Protein 4DQA (pdb70)

Structure (mmCIF, N/CA/C/O backbone):
data_4DQA
#
_entry.id   4DQA
#
_cell.length_a   94.131
_cell.length_b   94.131
_cell.length_c   156.273
_cell.angle_alpha   90.000
_cell.angle_beta   90.000
_cell.angle_gamma   120.000
#
_symmetry.space_group_name_H-M   'P 61 2 2'
#
loop_
_entity.id
_entity.type
_entity.pdbx_description
1 polymer 'uncharacterized protein'
2 water water
#
loop_
_atom_site.group_PDB
_atom_site.id
_atom_site.type_symbol
_atom_site.label_atom_id
_atom_site.label_alt_id
_atom_site.label_comp_id
_atom_site.label_asym_id
_atom_site.label_entity_id
_atom_site.label_seq_id
_atom_site.pdbx_PDB_ins_code
_atom_site.Cartn_x
_atom_site.Cartn_y
_atom_site.Cartn_z
_atom_site.occupancy
_atom_site.B_iso_or_equiv
_atom_site.auth_seq_id
_atom_site.auth_comp_id
_atom_site.auth_asym_id
_atom_site.auth_atom_id
_atom_site.pdbx_PDB_model_num
ATOM 1 N N . PRO A 1 7 ? 3.139 88.370 8.378 1.00 47.48 32 PRO A N 1
ATOM 2 C CA . PRO A 1 7 ? 3.702 87.102 8.874 1.00 41.67 32 PRO A CA 1
ATOM 3 C C . PRO A 1 7 ? 2.744 86.330 9.748 1.00 36.66 32 PRO A C 1
ATOM 4 O O . PRO A 1 7 ? 1.854 86.920 10.363 1.00 31.60 32 PRO A O 1
ATOM 15 N N . LYS A 1 8 ? 2.968 85.024 9.834 1.00 28.97 33 LYS A N 1
ATOM 16 C CA . LYS A 1 8 ? 2.044 84.119 10.508 1.00 25.01 33 LYS A CA 1
ATOM 17 C C . LYS A 1 8 ? 2.773 83.237 11.503 1.00 25.78 33 LYS A C 1
ATOM 18 O O . LYS A 1 8 ? 3.964 82.963 11.365 1.00 27.15 33 LYS A O 1
ATOM 37 N N . VAL A 1 9 ? 2.027 82.761 12.492 1.00 22.81 34 VAL A N 1
ATOM 38 C CA . VAL A 1 9 ? 2.555 81.835 13.486 1.00 20.91 34 VAL A CA 1
ATOM 39 C C . VAL A 1 9 ? 2.176 80.404 13.103 1.00 20.30 34 VAL A C 1
ATOM 40 O O . VAL A 1 9 ? 1.069 80.161 12.636 1.00 22.90 34 VAL A O 1
ATOM 53 N N . TYR A 1 10 ? 3.118 79.481 13.269 1.00 20.72 35 TYR A N 1
ATOM 54 C CA . TYR A 1 10 ? 2.894 78.095 12.911 1.00 20.12 35 TYR A CA 1
ATOM 55 C C . TYR A 1 10 ? 3.851 77.193 13.659 1.00 18.51 35 TYR A C 1
ATOM 56 O O . TYR A 1 10 ? 4.731 77.659 14.380 1.00 21.01 35 TYR A O 1
ATOM 74 N N . PHE A 1 11 ? 3.672 75.889 13.484 1.00 19.57 36 PHE A N 1
ATOM 75 C CA . PHE A 1 11 ? 4.596 74.904 14.021 1.00 21.79 36 PHE A CA 1
ATOM 76 C C . PHE A 1 11 ? 5.570 74.374 12.962 1.00 24.20 36 PHE A C 1
ATOM 77 O O . PHE A 1 11 ? 5.144 73.925 11.914 1.00 27.41 36 PHE A O 1
ATOM 94 N N . GLU A 1 12 ? 6.863 74.429 13.261 1.00 28.54 37 GLU A N 1
ATOM 95 C CA . GLU A 1 12 ? 7.929 74.105 12.294 1.00 33.31 37 GLU A CA 1
ATOM 96 C C . GLU A 1 12 ? 7.971 72.625 12.018 1.00 37.08 37 GLU A C 1
ATOM 97 O O . GLU A 1 12 ? 8.155 72.198 10.876 1.00 45.11 37 GLU A O 1
ATOM 109 N N . SER A 1 13 ? 7.821 71.837 13.076 1.00 36.54 38 SER A N 1
ATOM 110 C CA . SER A 1 13 ? 7.779 70.383 12.948 1.00 47.90 38 SER A CA 1
ATOM 111 C C . SER A 1 13 ? 6.385 69.929 13.320 1.00 49.05 38 SER A C 1
ATOM 112 O O . SER A 1 13 ? 5.883 70.236 14.405 1.00 41.45 38 SER A O 1
ATOM 116 N N . LYS A 1 14 ? 5.768 69.198 12.401 1.00 53.42 39 LYS A N 1
ATOM 117 C CA . LYS A 1 14 ? 4.385 68.781 12.545 1.00 44.02 39 LYS A CA 1
ATOM 118 C C . LYS A 1 14 ? 4.222 67.686 13.600 1.00 43.20 39 LYS A C 1
ATOM 119 O O . LYS A 1 14 ? 3.239 67.705 14.313 1.00 24.72 39 LYS A O 1
ATOM 138 N N . GLU A 1 15 ? 5.190 66.766 13.704 1.00 42.45 40 GLU A N 1
ATOM 139 C CA . GLU A 1 15 ? 5.012 65.513 14.452 1.00 37.55 40 GLU A CA 1
ATOM 140 C C . GLU A 1 15 ? 6.209 65.099 15.314 1.00 37.79 40 GLU A C 1
ATOM 141 O O . GLU A 1 15 ? 7.361 65.214 14.893 1.00 46.00 40 GLU A O 1
ATOM 153 N N . TYR A 1 16 ? 5.909 64.584 16.506 1.00 29.90 41 TYR A N 1
ATOM 154 C CA . TYR A 1 16 ? 6.919 64.034 17.424 1.00 28.26 41 TYR A CA 1
ATOM 155 C C . TYR A 1 16 ? 6.459 62.701 18.004 1.00 32.40 41 TYR A C 1
ATOM 156 O O . TYR A 1 16 ? 5.280 62.518 18.268 1.00 28.48 41 TYR A O 1
ATOM 174 N N . ASN A 1 17 ? 7.391 61.781 18.205 1.00 26.91 42 ASN A N 1
ATOM 175 C CA . ASN A 1 17 ? 7.085 60.443 18.704 1.00 32.52 42 ASN A CA 1
ATOM 176 C C . ASN A 1 17 ? 7.785 60.155 20.018 1.00 33.79 42 ASN A C 1
ATOM 177 O O . ASN A 1 17 ? 8.988 60.374 20.147 1.00 42.03 42 ASN A O 1
ATOM 188 N N . PHE A 1 18 ? 7.023 59.650 20.985 1.00 28.20 43 PHE A N 1
ATOM 189 C CA . PHE A 1 18 ? 7.534 59.323 22.311 1.00 31.23 43 PHE A CA 1
ATOM 190 C C . PHE A 1 18 ? 7.115 57.910 22.666 1.00 31.88 43 PHE A C 1
ATOM 191 O O . PHE A 1 18 ? 6.089 57.424 22.202 1.00 31.36 43 PHE A O 1
ATOM 208 N N . SER A 1 19 ? 7.908 57.261 23.507 1.00 34.41 44 SER A N 1
ATOM 209 C CA . SER A 1 19 ? 7.611 55.915 23.968 1.00 36.66 44 SER A CA 1
ATOM 210 C C . SER A 1 19 ? 7.250 55.999 25.442 1.00 41.59 44 SER A C 1
ATOM 211 O O . SER A 1 19 ? 7.929 56.683 26.213 1.00 36.39 44 SER A O 1
ATOM 219 N N . VAL A 1 20 ? 6.164 55.340 25.830 1.00 34.46 45 VAL A N 1
ATOM 220 C CA . VAL A 1 20 ? 5.782 55.279 27.235 1.00 32.61 45 VAL A CA 1
ATOM 221 C C . VAL A 1 20 ? 6.412 54.031 27.840 1.00 37.99 45 VAL A C 1
ATOM 222 O O . VAL A 1 20 ? 5.948 52.913 27.615 1.00 37.05 45 VAL A O 1
ATOM 235 N N . GLU A 1 21 ? 7.497 54.233 28.576 1.00 42.67 46 GLU A N 1
ATOM 236 C CA . GLU A 1 21 ? 8.227 53.111 29.156 1.00 48.86 46 GLU A CA 1
ATOM 237 C C . GLU A 1 21 ? 7.408 52.491 30.277 1.00 51.62 46 GLU A C 1
ATOM 238 O O . GLU A 1 21 ? 6.471 53.103 30.788 1.00 49.11 46 GLU A O 1
ATOM 242 N N . ASP A 1 22 ? 7.758 51.269 30.655 1.00 54.32 47 ASP A N 1
ATOM 243 C CA . ASP A 1 22 ? 7.080 50.602 31.752 1.00 59.76 47 ASP A CA 1
ATOM 244 C C . ASP A 1 22 ? 7.196 51.457 33.010 1.00 55.23 47 ASP A C 1
ATOM 245 O O . ASP A 1 22 ? 8.230 52.089 33.250 1.00 53.87 47 ASP A O 1
ATOM 249 N N . GLU A 1 23 ? 6.124 51.494 33.797 1.00 52.47 48 GLU A N 1
ATOM 250 C CA . GLU A 1 23 ? 6.143 52.155 35.097 1.00 50.97 48 GLU A CA 1
ATOM 251 C C . GLU A 1 23 ? 6.203 53.676 34.997 1.00 55.65 48 GLU A C 1
ATOM 252 O O . GLU A 1 23 ? 6.133 54.366 36.014 1.00 58.88 48 GLU A O 1
ATOM 273 N N . ASP A 1 25 ? 4.758 57.223 34.520 1.00 41.46 50 ASP A N 1
ATOM 274 C CA . ASP A 1 25 ? 3.443 57.831 34.726 1.00 38.63 50 ASP A CA 1
ATOM 275 C C . ASP A 1 25 ? 3.372 59.302 34.281 1.00 36.68 50 ASP A C 1
ATOM 276 O O . ASP A 1 25 ? 2.295 59.803 33.955 1.00 35.16 50 ASP A O 1
ATOM 285 N N . VAL A 1 26 ? 4.514 59.984 34.289 1.00 38.95 51 VAL A N 1
ATOM 286 C CA . VAL A 1 26 ? 4.561 61.418 34.008 1.00 33.59 51 VAL A CA 1
ATOM 287 C C . VAL A 1 26 ? 5.742 61.723 33.086 1.00 33.24 51 VAL A C 1
ATOM 288 O O . VAL A 1 26 ? 6.838 61.192 33.280 1.00 40.12 51 VAL A O 1
ATOM 318 N N . THR A 1 28 ? 7.488 65.161 30.514 1.00 30.38 53 THR A N 1
ATOM 319 C CA . THR A 1 28 ? 7.391 66.538 30.061 1.00 28.76 53 THR A CA 1
ATOM 320 C C . THR A 1 28 ? 8.029 66.667 28.692 1.00 25.88 53 THR A C 1
ATOM 321 O O . THR A 1 28 ? 8.983 65.959 28.367 1.00 30.33 53 THR A O 1
ATOM 332 N N . PHE A 1 29 ? 7.478 67.562 27.883 1.00 23.21 54 PHE A N 1
ATOM 333 C CA . PHE A 1 29 ? 8.095 67.918 26.619 1.00 22.57 54 PHE A CA 1
ATOM 334 C C . PHE A 1 29 ? 7.900 69.402 26.309 1.00 22.01 54 PHE A C 1
ATOM 335 O O . PHE A 1 29 ? 7.058 70.086 26.921 1.00 24.37 54 PHE A O 1
ATOM 352 N N . ASP A 1 30 ? 8.695 69.886 25.364 1.00 22.73 55 ASP A N 1
ATOM 353 C CA . ASP A 1 30 ? 8.752 71.293 25.003 1.00 22.72 55 ASP A CA 1
ATOM 354 C C . ASP A 1 30 ? 7.779 71.567 23.875 1.00 21.72 55 ASP A C 1
ATOM 355 O O . ASP A 1 30 ? 7.656 70.773 22.934 1.00 21.48 55 ASP A O 1
ATOM 364 N N . LEU A 1 31 ? 7.103 72.700 23.977 1.00 17.92 56 LEU A N 1
ATOM 365 C CA . LEU A 1 31 ? 6.170 73.159 22.968 1.00 18.75 56 LEU A CA 1
ATOM 366 C C . LEU A 1 31 ? 6.608 74.539 22.503 1.00 18.62 56 LEU A C 1
ATOM 367 O O . LEU A 1 31 ? 6.644 75.494 23.305 1.00 18.65 56 LEU A O 1
ATOM 383 N N . VAL A 1 32 ? 6.923 74.644 21.211 1.00 19.06 57 VAL A N 1
ATOM 384 C CA . VAL A 1 32 ? 7.413 75.870 20.596 1.00 18.99 57 VAL A CA 1
ATOM 385 C C . VAL A 1 32 ? 6.761 76.090 19.232 1.00 19.81 57 VAL A C 1
ATOM 386 O O . VAL A 1 32 ? 6.720 75.182 18.395 1.00 21.25 57 VAL A O 1
ATOM 399 N N . SER A 1 33 ? 6.240 77.289 19.023 1.00 17.90 58 SER A N 1
ATOM 400 C CA . SER A 1 33 ? 5.768 77.721 17.728 1.00 17.38 58 SER A CA 1
ATOM 401 C C . SER A 1 33 ? 6.720 78.764 17.179 1.00 19.58 58 SER A C 1
ATOM 402 O O . SER A 1 33 ? 7.637 79.193 17.879 1.00 21.15 58 SER A O 1
ATOM 410 N N . ARG A 1 34 ? 6.529 79.154 15.922 1.00 20.47 59 ARG A N 1
ATOM 411 C CA . ARG A 1 34 ? 7.402 80.159 15.302 1.00 23.17 59 ARG A CA 1
ATOM 412 C C . ARG A 1 34 ? 6.672 81.070 14.319 1.00 20.70 59 ARG A C 1
ATOM 413 O O . ARG A 1 34 ? 5.532 80.829 13.939 1.00 21.64 59 ARG A O 1
ATOM 434 N N . LEU A 1 35 ? 7.381 82.122 13.913 1.00 25.08 60 LEU A N 1
ATOM 435 C CA . LEU A 1 35 ? 6.926 83.026 12.869 1.00 26.85 60 LEU A CA 1
ATOM 436 C C . LEU A 1 35 ? 7.463 82.621 11.501 1.00 25.52 60 LEU A C 1
ATOM 437 O O . LEU A 1 35 ? 8.540 82.023 11.381 1.00 28.20 60 LEU A O 1
ATOM 453 N N . SER A 1 36 ? 6.722 82.982 10.463 1.00 26.44 61 SER A N 1
ATOM 454 C CA . SER A 1 36 ? 7.161 82.703 9.097 1.00 27.56 61 SER A CA 1
ATOM 455 C C . SER A 1 36 ? 8.370 83.582 8.758 1.00 34.55 61 SER A C 1
ATOM 456 O O . SER A 1 36 ? 9.295 83.155 8.056 1.00 37.51 61 SER A O 1
ATOM 464 N N . SER A 1 37 ? 8.357 84.802 9.282 1.00 32.44 62 SER A N 1
ATOM 465 C CA . SER A 1 37 ? 9.488 85.724 9.173 1.00 38.12 62 SER A CA 1
ATOM 466 C C . SER A 1 37 ? 9.465 86.658 10.374 1.00 39.91 62 SER A C 1
ATOM 467 O O . SER A 1 37 ? 8.409 86.878 10.964 1.00 35.64 62 SER A O 1
ATOM 475 N N . ALA A 1 38 ? 10.620 87.207 10.738 1.00 35.36 63 ALA A N 1
ATOM 476 C CA . ALA A 1 38 ? 10.713 88.044 11.930 1.00 38.15 63 ALA A CA 1
ATOM 477 C C . ALA A 1 38 ? 10.010 89.377 11.718 1.00 41.42 63 ALA A C 1
ATOM 478 O O . ALA A 1 38 ? 9.793 89.816 10.581 1.00 41.96 63 ALA A O 1
ATOM 485 N N . THR A 1 39 ? 9.654 90.019 12.825 1.00 38.64 64 THR A N 1
ATOM 486 C CA . THR A 1 39 ? 8.947 91.285 12.770 1.00 42.27 64 THR A CA 1
ATOM 487 C C . THR A 1 39 ? 9.481 92.210 13.869 1.00 42.19 64 THR A C 1
ATOM 488 O O . THR A 1 39 ? 10.306 91.799 14.690 1.00 44.94 64 THR A O 1
ATOM 499 N N . SER A 1 40 ? 9.002 93.449 13.888 1.00 46.28 65 SER A N 1
ATOM 500 C CA . SER A 1 40 ? 9.606 94.500 14.703 1.00 49.80 65 SER A CA 1
ATOM 501 C C . SER A 1 40 ? 8.980 94.652 16.089 1.00 46.76 65 SER A C 1
ATOM 502 O O . SER A 1 40 ? 9.429 95.465 16.897 1.00 51.47 65 SER A O 1
ATOM 510 N N . SER A 1 41 ? 7.934 93.885 16.361 1.00 37.87 66 SER A N 1
ATOM 511 C CA . SER A 1 41 ? 7.297 93.927 17.670 1.00 36.53 66 SER A CA 1
ATOM 512 C C . SER A 1 41 ? 7.107 92.520 18.212 1.00 34.55 66 SER A C 1
ATOM 513 O O . SER A 1 41 ? 7.167 91.549 17.474 1.00 32.88 66 SER A O 1
ATOM 521 N N . GLN A 1 42 ? 6.917 92.420 19.516 1.00 32.05 67 GLN A N 1
ATOM 522 C CA . GLN A 1 42 ? 6.642 91.148 20.146 1.00 30.75 67 GLN A CA 1
ATOM 523 C C . GLN A 1 42 ? 5.345 90.588 19.588 1.00 26.48 67 GLN A C 1
ATOM 524 O O . GLN A 1 42 ? 4.361 91.307 19.432 1.00 29.45 67 GLN A O 1
ATOM 538 N N . VAL A 1 43 ? 5.354 89.291 19.290 1.00 23.37 68 VAL A N 1
ATOM 539 C CA . VAL A 1 43 ? 4.168 88.586 18.850 1.00 22.84 68 VAL A CA 1
ATOM 540 C C . VAL A 1 43 ? 3.738 87.636 19.963 1.00 21.20 68 VAL A C 1
ATOM 541 O O . VAL A 1 43 ? 4.519 86.786 20.418 1.00 21.65 68 VAL A O 1
ATOM 554 N N . ASP A 1 44 ? 2.503 87.795 20.419 1.00 17.92 69 ASP A N 1
ATOM 555 C CA . ASP A 1 44 ? 1.995 86.992 21.507 1.00 19.33 69 ASP A CA 1
ATOM 556 C C . ASP A 1 44 ? 1.263 85.769 20.992 1.00 18.41 69 ASP A C 1
ATOM 557 O O . ASP A 1 44 ? 0.557 85.828 19.984 1.00 20.35 69 ASP A O 1
ATOM 566 N N . VAL A 1 45 ? 1.464 84.647 21.670 1.00 16.73 70 VAL A N 1
ATOM 567 C CA . VAL A 1 45 ? 0.819 83.396 21.265 1.00 17.00 70 VAL A CA 1
ATOM 568 C C . VAL A 1 45 ? 0.213 82.692 22.456 1.00 14.83 70 VAL A C 1
ATOM 569 O O . VAL A 1 45 ? 0.481 83.025 23.621 1.00 16.24 70 VAL A O 1
ATOM 582 N N . SER A 1 46 ? -0.650 81.734 22.175 1.00 15.23 71 SER A N 1
ATOM 583 C CA . SER A 1 46 ? -1.157 80.878 23.229 1.00 13.78 71 SER A CA 1
ATOM 584 C C . SER A 1 46 ? -1.485 79.522 22.660 1.00 14.56 71 SER A C 1
ATOM 585 O O . SER A 1 46 ? -1.482 79.330 21.440 1.00 14.56 71 SER A O 1
ATOM 593 N N . TYR A 1 47 ? -1.773 78.585 23.541 1.00 13.69 72 TYR A N 1
ATOM 594 C CA . TYR A 1 47 ? -1.956 77.201 23.136 1.00 12.69 72 TYR A CA 1
ATOM 595 C C . TYR A 1 47 ? -3.194 76.582 23.740 1.00 15.30 72 TYR A C 1
ATOM 596 O O . TYR A 1 47 ? -3.671 76.983 24.810 1.00 15.32 72 TYR A O 1
ATOM 614 N N . SER A 1 48 ? -3.689 75.554 23.071 1.00 15.38 73 SER A N 1
ATOM 615 C CA . SER A 1 48 ? -4.785 74.770 23.607 1.00 15.78 73 SER A CA 1
ATOM 616 C C . SER A 1 48 ? -4.715 73.364 23.052 1.00 15.68 73 SER A C 1
ATOM 617 O O . SER A 1 48 ? -4.049 73.116 22.050 1.00 17.33 73 SER A O 1
ATOM 625 N N . VAL A 1 49 ? -5.399 72.434 23.698 1.00 16.93 74 VAL A N 1
ATOM 626 C CA . VAL A 1 49 ? -5.526 71.087 23.134 1.00 17.31 74 VAL A CA 1
ATOM 627 C C . VAL A 1 49 ? -6.563 71.145 22.038 1.00 17.83 74 VAL A C 1
ATOM 628 O O . VAL A 1 49 ? -7.652 71.706 22.209 1.00 18.20 74 VAL A O 1
ATOM 641 N N . ALA A 1 50 ? -6.224 70.624 20.868 1.00 16.22 75 ALA A N 1
ATOM 642 C CA . ALA A 1 50 ? -7.124 70.670 19.740 1.00 17.04 75 ALA A CA 1
ATOM 643 C C . ALA A 1 50 ? -8.332 69.750 19.928 1.00 18.39 75 ALA A C 1
ATOM 644 O O . ALA A 1 50 ? -8.318 68.848 20.748 1.00 20.54 75 ALA A O 1
ATOM 651 N N . GLU A 1 51 ? -9.356 69.993 19.135 1.00 20.44 76 GLU A N 1
ATOM 652 C CA . GLU A 1 51 ? -10.567 69.188 19.176 1.00 21.80 76 GLU A CA 1
ATOM 653 C C . GLU A 1 51 ? -10.282 67.733 18.815 1.00 22.29 76 GLU A C 1
ATOM 654 O O . GLU A 1 51 ? -9.462 67.452 17.944 1.00 23.05 76 GLU A O 1
ATOM 666 N N . PRO A 1 52 ? -10.966 66.786 19.475 1.00 22.84 77 PRO A N 1
ATOM 667 C CA . PRO A 1 52 ? -10.769 65.380 19.106 1.00 23.04 77 PRO A CA 1
ATOM 668 C C . PRO A 1 52 ? -11.017 65.098 17.617 1.00 19.00 77 PRO A C 1
ATOM 669 O O . PRO A 1 52 ? -10.396 64.167 17.100 1.00 19.30 77 PRO A O 1
ATOM 680 N N . SER A 1 53 ? -11.882 65.869 16.950 1.00 21.01 78 SER A N 1
ATOM 681 C CA . SER A 1 53 ? -12.145 65.669 15.523 1.00 21.41 78 SER A CA 1
ATOM 682 C C . SER A 1 53 ? -10.895 65.864 14.660 1.00 18.21 78 SER A C 1
ATOM 683 O O . SER A 1 53 ? -10.821 65.297 13.570 1.00 20.52 78 SER A O 1
ATOM 691 N N . VAL A 1 54 ? -9.916 66.631 15.154 1.00 18.92 79 VAL A N 1
ATOM 692 C CA . VAL A 1 54 ? -8.628 66.756 14.495 1.00 21.50 79 VAL A CA 1
ATOM 693 C C . VAL A 1 54 ? -7.937 65.387 14.401 1.00 19.00 79 VAL A C 1
ATOM 694 O O . VAL A 1 54 ? -7.356 65.021 13.366 1.00 18.32 79 VAL A O 1
ATOM 707 N N . VAL A 1 55 ? -8.042 64.576 15.451 1.00 17.44 80 VAL A N 1
ATOM 708 C CA . VAL A 1 55 ? -7.475 63.233 15.437 1.00 18.11 80 VAL A CA 1
ATOM 709 C C . VAL A 1 55 ? -8.261 62.323 14.501 1.00 18.87 80 VAL A C 1
ATOM 710 O O . VAL A 1 55 ? -7.703 61.515 13.791 1.00 20.38 80 VAL A O 1
ATOM 723 N N . ASP A 1 56 ? -9.583 62.495 14.462 1.00 21.80 81 ASP A N 1
ATOM 724 C CA . ASP A 1 56 ? -10.391 61.724 13.543 1.00 24.38 81 ASP A CA 1
ATOM 725 C C . ASP A 1 56 ? -10.025 62.041 12.092 1.00 20.21 81 ASP A C 1
ATOM 726 O O . ASP A 1 56 ? -9.956 61.128 11.262 1.00 21.93 81 ASP A O 1
ATOM 735 N N . GLU A 1 57 ? -9.814 63.315 11.767 1.00 19.27 82 GLU A N 1
ATOM 736 C CA . GLU A 1 57 ? -9.398 63.661 10.407 1.00 19.69 82 GLU A CA 1
ATOM 737 C C . GLU A 1 57 ? -8.061 63.053 10.045 1.00 23.32 82 GLU A C 1
ATOM 738 O O . GLU A 1 57 ? -7.860 62.625 8.911 1.00 22.15 82 GLU A O 1
ATOM 750 N N . TYR A 1 58 ? -7.135 63.057 11.001 1.00 18.56 83 TYR A N 1
ATOM 751 C CA . TYR A 1 58 ? -5.816 62.482 10.775 1.00 17.94 83 TYR A CA 1
ATOM 752 C C . TYR A 1 58 ? -5.965 60.986 10.531 1.00 20.19 83 TYR A C 1
ATOM 753 O O . TYR A 1 58 ? -5.424 60.421 9.572 1.00 22.97 83 TYR A O 1
ATOM 771 N N . ASN A 1 59 ? -6.724 60.316 11.377 1.00 20.26 84 ASN A N 1
ATOM 772 C CA . ASN A 1 59 ? -6.874 58.873 11.234 1.00 23.52 84 ASN A CA 1
ATOM 773 C C . ASN A 1 59 ? -7.558 58.535 9.914 1.00 26.29 84 ASN A C 1
ATOM 774 O O . ASN A 1 59 ? -7.218 57.546 9.260 1.00 25.37 84 ASN A O 1
ATOM 785 N N . ALA A 1 60 ? -8.508 59.362 9.491 1.00 23.58 85 ALA A N 1
ATOM 786 C CA . ALA A 1 60 ? -9.186 59.089 8.213 1.00 23.57 85 ALA A CA 1
ATOM 787 C C . ALA A 1 60 ? -8.239 59.315 7.022 1.00 23.73 85 ALA A C 1
ATOM 788 O O . ALA A 1 60 ? -8.247 58.565 6.041 1.00 29.30 85 ALA A O 1
ATOM 795 N N . LYS A 1 61 ? -7.441 60.363 7.085 1.00 21.92 86 LYS A N 1
ATOM 796 C CA . LYS A 1 61 ? -6.505 60.708 6.017 1.00 23.15 86 LYS A CA 1
ATOM 797 C C . LYS A 1 61 ? -5.426 59.645 5.831 1.00 28.84 86 LYS A C 1
ATOM 798 O O . LYS A 1 61 ? -5.030 59.319 4.700 1.00 23.73 86 LYS A O 1
ATOM 817 N N . TYR A 1 62 ? -4.969 59.091 6.950 1.00 25.18 87 TYR A N 1
ATOM 818 C CA . TYR A 1 62 ? -3.838 58.152 6.944 1.00 27.39 87 TYR A CA 1
ATOM 819 C C . TYR A 1 62 ? -4.221 56.706 7.317 1.00 24.97 87 TYR A C 1
ATOM 820 O O . TYR A 1 62 ? -3.378 55.784 7.248 1.00 30.45 87 TYR A O 1
ATOM 838 N N . GLY A 1 63 ? -5.468 56.456 7.699 1.00 29.32 88 GLY A N 1
ATOM 839 C CA . GLY A 1 63 ? -5.886 55.103 8.044 1.00 32.83 88 GLY A CA 1
ATOM 840 C C . GLY A 1 63 ? -5.218 54.606 9.315 1.00 37.68 88 GLY A C 1
ATOM 841 O O . GLY A 1 63 ? -5.025 53.404 9.512 1.00 39.57 88 GLY A O 1
ATOM 845 N N . THR A 1 64 ? -4.870 55.543 10.182 1.00 28.86 89 THR A N 1
ATOM 846 C CA . THR A 1 64 ? -4.199 55.221 11.435 1.00 24.75 89 THR A CA 1
ATOM 847 C C . THR A 1 64 ? -5.246 55.037 12.504 1.00 27.49 89 THR A C 1
ATOM 848 O O . THR A 1 64 ? -6.457 55.159 12.266 1.00 31.19 89 THR A O 1
ATOM 859 N N . ASN A 1 65 ? -4.764 54.741 13.700 1.00 27.10 90 ASN A N 1
ATOM 860 C CA A ASN A 1 65 ? -5.667 54.345 14.771 0.50 27.05 90 ASN A CA 1
ATOM 861 C CA B ASN A 1 65 ? -5.574 54.248 14.791 0.50 29.88 90 ASN A CA 1
ATOM 862 C C . ASN A 1 65 ? -5.321 55.031 16.080 1.00 28.06 90 ASN A C 1
ATOM 863 O O . ASN A 1 65 ? -5.515 54.488 17.165 1.00 30.81 90 ASN A O 1
ATOM 884 N N . TYR A 1 66 ? -4.840 56.266 15.982 1.00 24.20 91 TYR A N 1
ATOM 885 C CA . TYR A 1 66 ? -4.476 56.989 17.193 1.00 21.59 91 TYR A CA 1
ATOM 886 C C . TYR A 1 66 ? -5.673 57.336 18.080 1.00 22.49 91 TYR A C 1
ATOM 887 O O . TYR A 1 66 ? -6.739 57.744 17.607 1.00 26.64 91 TYR A O 1
ATOM 905 N N . GLU A 1 67 ? -5.467 57.154 19.382 1.00 24.57 92 GLU A N 1
ATOM 906 C CA A GLU A 1 67 ? -6.430 57.524 20.408 0.50 25.08 92 GLU A CA 1
ATOM 907 C CA B GLU A 1 67 ? -6.458 57.557 20.369 0.50 23.95 92 GLU A CA 1
ATOM 908 C C . GLU A 1 67 ? -6.036 58.853 21.045 1.00 20.84 92 GLU A C 1
ATOM 909 O O . GLU A 1 67 ? -4.889 59.051 21.383 1.00 23.02 92 GLU A O 1
ATOM 949 N N . LEU A 1 69 ? -5.508 61.512 23.880 1.00 25.25 94 LEU A N 1
ATOM 950 C CA . LEU A 1 69 ? -5.284 61.537 25.317 1.00 29.13 94 LEU A CA 1
ATOM 951 C C . LEU A 1 69 ? -6.360 62.416 25.946 1.00 31.17 94 LEU A C 1
ATOM 952 O O . LEU A 1 69 ? -6.895 63.295 25.283 1.00 33.18 94 LEU A O 1
ATOM 968 N N . ASP A 1 70 ? -6.657 62.174 27.222 1.00 35.87 95 ASP A N 1
ATOM 969 C CA . ASP A 1 70 ? -7.579 63.025 27.978 1.00 39.59 95 ASP A CA 1
ATOM 970 C C . ASP A 1 70 ? -6.929 64.336 28.400 1.00 33.44 95 ASP A C 1
ATOM 971 O O . ASP A 1 70 ? -5.833 64.348 28.933 1.00 38.95 95 ASP A O 1
ATOM 980 N N . VAL A 1 71 ? -7.633 65.435 28.183 1.00 32.23 96 VAL A N 1
ATOM 981 C CA . VAL A 1 71 ? -7.148 66.764 28.498 1.00 30.95 96 VAL A CA 1
ATOM 982 C C . VAL A 1 71 ? -6.850 66.891 29.982 1.00 29.51 96 VAL A C 1
ATOM 983 O O . VAL A 1 71 ? -6.031 67.718 30.380 1.00 31.24 96 VAL A O 1
ATOM 996 N N . SER A 1 72 ? -7.516 66.081 30.799 1.00 32.63 97 SER A N 1
ATOM 997 C CA . SER A 1 72 ? -7.322 66.158 32.240 1.00 35.40 97 SER A CA 1
ATOM 998 C C . SER A 1 72 ? -5.919 65.731 32.625 1.00 32.55 97 SER A C 1
ATOM 999 O O . SER A 1 72 ? -5.451 66.046 33.713 1.00 43.48 97 SER A O 1
ATOM 1007 N N . GLN A 1 73 ? -5.236 65.015 31.743 1.00 33.35 98 GLN A N 1
ATOM 1008 C CA . GLN A 1 73 ? -3.884 64.565 32.064 1.00 38.45 98 GLN A CA 1
ATOM 1009 C C . GLN A 1 73 ? -2.809 65.477 31.449 1.00 31.94 98 GLN A C 1
ATOM 1010 O O . GLN A 1 73 ? -1.619 65.162 31.481 1.00 35.61 98 GLN A O 1
ATOM 1024 N N . VAL A 1 74 ? -3.232 66.626 30.929 1.00 26.11 99 VAL A N 1
ATOM 1025 C CA . VAL A 1 74 ? -2.324 67.585 30.320 1.00 25.29 99 VAL A CA 1
ATOM 1026 C C . VAL A 1 74 ? -2.250 68.880 31.134 1.00 25.35 99 VAL A C 1
ATOM 1027 O O . VAL A 1 74 ? -3.275 69.476 31.453 1.00 27.51 99 VAL A O 1
ATOM 1040 N N . LYS A 1 75 ? -1.032 69.283 31.485 1.00 22.23 100 LYS A N 1
ATOM 1041 C CA A LYS A 1 75 ? -0.809 70.565 32.146 0.50 22.94 100 LYS A CA 1
ATOM 1042 C CA B LYS A 1 75 ? -0.787 70.552 32.169 0.50 23.60 100 LYS A CA 1
ATOM 1043 C C . LYS A 1 75 ? 0.261 71.356 31.407 1.00 23.88 100 LYS A C 1
ATOM 1044 O O . LYS A 1 75 ? 1.290 70.823 31.027 1.00 25.70 100 LYS A O 1
ATOM 1057 N N . LEU A 1 76 ? -0.002 72.635 31.182 1.00 22.52 101 LEU A N 1
ATOM 1058 C CA . LEU A 1 76 ? 0.952 73.500 30.508 1.00 19.01 101 LEU A CA 1
ATOM 1059 C C . LEU A 1 76 ? 1.582 74.383 31.575 1.00 19.53 101 LEU A C 1
ATOM 1060 O O . LEU A 1 76 ? 0.891 74.840 32.506 1.00 23.18 101 LEU A O 1
ATOM 1076 N N . SER A 1 77 ? 2.866 74.674 31.437 1.00 19.67 102 SER A N 1
ATOM 1077 C CA . SER A 1 77 ? 3.500 75.561 32.406 1.00 20.62 102 SER A CA 1
ATOM 1078 C C . SER A 1 77 ? 2.838 76.943 32.378 1.00 23.87 102 SER A C 1
ATOM 1079 O O . SER A 1 77 ? 2.680 77.600 33.415 1.00 21.52 102 SER A O 1
ATOM 1087 N N . SER A 1 78 ? 2.483 77.363 31.168 1.00 18.37 103 SER A N 1
ATOM 1088 C CA A SER A 1 78 ? 1.576 78.489 30.976 0.50 16.71 103 SER A CA 1
ATOM 1089 C CA B SER A 1 78 ? 1.712 78.576 30.901 0.50 15.64 103 SER A CA 1
ATOM 1090 C C . SER A 1 78 ? 0.880 78.288 29.645 1.00 16.25 103 SER A C 1
ATOM 1091 O O . SER A 1 78 ? 1.340 77.547 28.789 1.00 18.03 103 SER A O 1
ATOM 1106 N N . THR A 1 79 ? -0.279 78.905 29.508 1.00 16.06 104 THR A N 1
ATOM 1107 C CA A THR A 1 79 ? -1.085 78.807 28.307 0.50 15.08 104 THR A CA 1
ATOM 1108 C CA B THR A 1 79 ? -1.035 78.762 28.276 0.50 14.65 104 THR A CA 1
ATOM 1109 C C . THR A 1 79 ? -0.565 79.777 27.248 1.00 16.05 104 THR A C 1
ATOM 1110 O O . THR A 1 79 ? -0.712 79.559 26.045 1.00 16.66 104 THR A O 1
ATOM 1131 N N . THR A 1 80 ? 0.043 80.860 27.699 1.00 16.94 105 THR A N 1
ATOM 1132 C CA . THR A 1 80 ? 0.545 81.889 26.804 1.00 16.10 105 THR A CA 1
ATOM 1133 C C . THR A 1 80 ? 2.074 81.927 26.720 1.00 18.71 105 THR A C 1
ATOM 1134 O O . THR A 1 80 ? 2.794 81.521 27.650 1.00 19.71 105 THR A O 1
ATOM 1145 N N . SER A 1 81 ? 2.563 82.403 25.580 1.00 16.95 106 SER A N 1
ATOM 1146 C CA . SER A 1 81 ? 3.973 82.705 25.401 1.00 17.13 106 SER A CA 1
ATOM 1147 C C . SER A 1 81 ? 4.125 83.863 24.429 1.00 18.80 106 SER A C 1
ATOM 1148 O O . SER A 1 81 ? 3.136 84.535 24.100 1.00 19.45 106 SER A O 1
ATOM 1156 N N . SER A 1 82 ? 5.341 84.112 23.977 1.00 19.80 107 SER A N 1
ATOM 1157 C CA . SER A 1 82 ? 5.576 85.205 23.054 1.00 18.66 107 SER A CA 1
ATOM 1158 C C . SER A 1 82 ? 6.827 84.946 22.239 1.00 21.74 107 SER A C 1
ATOM 1159 O O . SER A 1 82 ? 7.661 84.117 22.614 1.00 21.99 107 SER A O 1
ATOM 1167 N N . ILE A 1 83 ? 6.911 85.630 21.103 1.00 23.36 108 ILE A N 1
ATOM 1168 C CA . ILE A 1 83 ? 8.088 85.587 20.242 1.00 24.39 108 ILE A CA 1
ATOM 1169 C C . ILE A 1 83 ? 8.668 86.980 20.298 1.00 26.25 108 ILE A C 1
ATOM 1170 O O . ILE A 1 83 ? 8.036 87.945 19.867 1.00 26.10 108 ILE A O 1
ATOM 1186 N N . SER A 1 84 ? 9.876 87.083 20.836 1.00 29.69 109 SER A N 1
ATOM 1187 C CA . SER A 1 84 ? 10.521 88.381 21.011 1.00 32.94 109 SER A CA 1
ATOM 1188 C C . SER A 1 84 ? 10.783 89.073 19.677 1.00 32.75 109 SER A C 1
ATOM 1189 O O . SER A 1 84 ? 11.022 88.426 18.663 1.00 31.30 109 SER A O 1
ATOM 1197 N N . SER A 1 85 ? 10.748 90.397 19.680 1.00 37.91 110 SER A N 1
ATOM 1198 C CA A SER A 1 85 ? 11.006 91.162 18.465 0.50 42.63 110 SER A CA 1
ATOM 1199 C CA B SER A 1 85 ? 11.013 91.171 18.473 0.50 42.68 110 SER A CA 1
ATOM 1200 C C . SER A 1 85 ? 12.325 90.728 17.831 1.00 44.00 110 SER A C 1
ATOM 1201 O O . SER A 1 85 ? 13.341 90.583 18.513 1.00 42.75 110 SER A O 1
ATOM 1216 N N . GLY A 1 86 ? 12.301 90.508 16.520 1.00 40.41 111 GLY A N 1
ATOM 1217 C CA . GLY A 1 86 ? 13.489 90.097 15.791 1.00 47.87 111 GLY A CA 1
ATOM 1218 C C . GLY A 1 86 ? 13.794 88.607 15.810 1.00 45.03 111 GLY A C 1
ATOM 1219 O O . GLY A 1 86 ? 14.724 88.161 15.133 1.00 38.66 111 GLY A O 1
ATOM 1223 N N . LYS A 1 87 ? 13.024 87.828 16.571 1.00 37.69 112 LYS A N 1
ATOM 1224 C CA . LYS A 1 87 ? 13.262 86.393 16.664 1.00 34.46 112 LYS A CA 1
ATOM 1225 C C . LYS A 1 87 ? 12.205 85.614 15.876 1.00 28.96 112 LYS A C 1
ATOM 1226 O O . LYS A 1 87 ? 11.210 86.189 15.419 1.00 31.52 112 LYS A O 1
ATOM 1236 N N . LEU A 1 88 ? 12.443 84.317 15.696 1.00 28.06 113 LEU A N 1
ATOM 1237 C CA . LEU A 1 88 ? 11.482 83.472 15.000 1.00 28.20 113 LEU A CA 1
ATOM 1238 C C . LEU A 1 88 ? 10.713 82.560 15.954 1.00 31.12 113 LEU A C 1
ATOM 1239 O O . LEU A 1 88 ? 9.525 82.312 15.745 1.00 28.01 113 LEU A O 1
ATOM 1255 N N . TYR A 1 89 ? 11.395 82.032 16.970 1.00 26.04 114 TYR A N 1
ATOM 1256 C CA . TYR A 1 89 ? 10.805 80.987 17.815 1.00 27.07 114 TYR A CA 1
ATOM 1257 C C . TYR A 1 89 ? 10.288 81.529 19.129 1.00 23.83 114 TYR A C 1
ATOM 1258 O O . TYR A 1 89 ? 10.933 82.370 19.791 1.00 24.33 114 TYR A O 1
ATOM 1276 N N . ALA A 1 90 ? 9.124 81.032 19.516 1.00 20.10 115 ALA A N 1
ATOM 1277 C CA . ALA A 1 90 ? 8.506 81.455 20.753 1.00 18.19 115 ALA A CA 1
ATOM 1278 C C . ALA A 1 90 ? 9.281 80.936 21.943 1.00 20.15 115 ALA A C 1
ATOM 1279 O O . ALA A 1 90 ? 9.898 79.868 21.898 1.00 23.51 115 ALA A O 1
ATOM 1286 N N . ASP A 1 91 ? 9.195 81.680 23.039 1.00 22.30 116 ASP A N 1
ATOM 1287 C CA . ASP A 1 91 ? 9.723 81.174 24.288 1.00 22.06 116 ASP A CA 1
ATOM 1288 C C . ASP A 1 91 ? 9.027 79.861 24.619 1.00 21.12 116 ASP A C 1
ATOM 1289 O O . ASP A 1 91 ? 7.803 79.708 24.457 1.00 20.22 116 ASP A O 1
ATOM 1298 N N . ASN A 1 92 ? 9.818 78.912 25.086 1.00 19.88 117 ASN A N 1
ATOM 1299 C CA . ASN A 1 92 ? 9.331 77.581 25.336 1.00 21.53 117 ASN A CA 1
ATOM 1300 C C . ASN A 1 92 ? 8.262 77.503 26.420 1.00 20.91 117 ASN A C 1
ATOM 1301 O O . ASN A 1 92 ? 8.300 78.211 27.450 1.00 20.80 117 ASN A O 1
ATOM 1312 N N . ILE A 1 93 ? 7.311 76.621 26.187 1.00 20.98 118 ILE A N 1
ATOM 1313 C CA . ILE A 1 93 ? 6.332 76.211 27.172 1.00 18.96 118 ILE A CA 1
ATOM 1314 C C . ILE A 1 93 ? 6.570 74.739 27.473 1.00 19.88 118 ILE A C 1
ATOM 1315 O O . ILE A 1 93 ? 6.900 73.976 26.569 1.00 22.09 118 ILE A O 1
ATOM 1331 N N . GLU A 1 94 ? 6.418 74.324 28.727 1.00 19.14 119 GLU A N 1
ATOM 1332 C CA . GLU A 1 94 ? 6.575 72.909 29.077 1.00 21.13 119 GLU A CA 1
ATOM 1333 C C . GLU A 1 94 ? 5.207 72.267 29.218 1.00 24.10 119 GLU A C 1
ATOM 1334 O O . GLU A 1 94 ? 4.334 72.780 29.911 1.00 24.06 119 GLU A O 1
ATOM 1346 N N . VAL A 1 95 ? 5.022 71.136 28.547 1.00 20.53 120 VAL A N 1
ATOM 1347 C CA . VAL A 1 95 ? 3.804 70.358 28.651 1.00 20.62 120 VAL A CA 1
ATOM 1348 C C . VAL A 1 95 ? 4.082 69.161 29.543 1.00 23.45 120 VAL A C 1
ATOM 1349 O O . VAL A 1 95 ? 5.055 68.434 29.337 1.00 24.32 120 VAL A O 1
ATOM 1362 N N . GLU A 1 96 ? 3.236 68.967 30.544 1.00 24.64 121 GLU A N 1
ATOM 1363 C CA . GLU A 1 96 ? 3.363 67.824 31.433 1.00 26.75 121 GLU A CA 1
ATOM 1364 C C . GLU A 1 96 ? 2.201 66.885 31.209 1.00 29.09 121 GLU A C 1
ATOM 1365 O O . GLU A 1 96 ? 1.036 67.270 31.320 1.00 27.58 121 GLU A O 1
ATOM 1377 N N . LEU A 1 97 ? 2.537 65.637 30.909 1.00 27.50 122 LEU A N 1
ATOM 1378 C CA A LEU A 1 97 ? 1.538 64.614 30.670 0.50 30.45 122 LEU A CA 1
ATOM 1379 C CA B LEU A 1 97 ? 1.542 64.602 30.679 0.50 30.52 122 LEU A CA 1
ATOM 1380 C C . LEU A 1 97 ? 1.567 63.617 31.825 1.00 28.90 122 LEU A C 1
ATOM 1381 O O . LEU A 1 97 ? 2.612 63.053 32.138 1.00 33.18 122 LEU A O 1
ATOM 1412 N N . SER A 1 98 ? 0.419 63.415 32.460 1.00 31.00 123 SER A N 1
ATOM 1413 C CA A SER A 1 98 ? 0.332 62.490 33.581 0.50 31.70 123 SER A CA 1
ATOM 1414 C CA B SER A 1 98 ? 0.306 62.510 33.593 0.50 32.23 123 SER A CA 1
ATOM 1415 C C . SER A 1 98 ? -0.619 61.339 33.267 1.00 34.70 123 SER A C 1
ATOM 1416 O O . SER A 1 98 ? -1.199 61.281 32.184 1.00 35.02 123 SER A O 1
ATOM 1431 N N . GLY A 1 99 ? -0.753 60.422 34.220 1.00 33.21 124 GLY A N 1
ATOM 1432 C CA . GLY A 1 99 ? -1.630 59.270 34.078 1.00 42.52 124 GLY A CA 1
ATOM 1433 C C . GLY A 1 99 ? -1.222 58.310 32.977 1.00 39.14 124 GLY A C 1
ATOM 1434 O O . GLY A 1 99 ? -2.061 57.590 32.430 1.00 39.18 124 GLY A O 1
ATOM 1438 N N . LEU A 1 100 ? 0.062 58.292 32.641 1.00 35.12 125 LEU A N 1
ATOM 1439 C CA . LEU A 1 100 ? 0.537 57.444 31.552 1.00 35.63 125 LEU A CA 1
ATOM 1440 C C . LEU A 1 100 ? 0.528 55.971 31.939 1.00 37.18 125 LEU A C 1
ATOM 1441 O O . LEU A 1 100 ? 0.276 55.110 31.099 1.00 35.47 125 LEU A O 1
ATOM 1457 N N . GLU A 1 101 ? 0.815 55.676 33.202 1.00 35.88 126 GLU A N 1
ATOM 1458 C CA . GLU A 1 101 ? 0.853 54.293 33.656 1.00 42.98 126 GLU A CA 1
ATOM 1459 C C . GLU A 1 101 ? -0.501 53.618 33.435 1.00 37.56 126 GLU A C 1
ATOM 1460 O O . GLU A 1 101 ? -0.564 52.431 33.132 1.00 43.17 126 GLU A O 1
ATOM 1467 N N . ALA A 1 102 ? -1.580 54.379 33.565 1.00 43.42 127 ALA A N 1
ATOM 1468 C CA . ALA A 1 102 ? -2.925 53.820 33.456 1.00 44.01 127 ALA A CA 1
ATOM 1469 C C . ALA A 1 102 ? -3.384 53.604 32.014 1.00 42.17 127 ALA A C 1
ATOM 1470 O O . ALA A 1 102 ? -4.368 52.908 31.776 1.00 41.72 127 ALA A O 1
ATOM 1477 N N . LEU A 1 103 ? -2.701 54.229 31.062 1.00 33.65 128 LEU A N 1
ATOM 1478 C CA . LEU A 1 103 ? -3.056 54.073 29.660 1.00 30.50 128 LEU A CA 1
ATOM 1479 C C . LEU A 1 103 ? -2.969 52.604 29.296 1.00 25.79 128 LEU A C 1
ATOM 1480 O O . LEU A 1 103 ? -2.040 51.911 29.686 1.00 30.49 128 LEU A O 1
ATOM 1496 N N . LYS A 1 104 ? -3.939 52.151 28.516 1.00 30.15 129 LYS A N 1
ATOM 1497 C CA A LYS A 1 104 ? -3.972 50.782 28.047 0.50 29.42 129 LYS A CA 1
ATOM 1498 C CA B LYS A 1 104 ? -3.965 50.775 28.057 0.50 29.50 129 LYS A CA 1
ATOM 1499 C C . LYS A 1 104 ? -2.829 50.541 27.066 1.00 26.40 129 LYS A C 1
ATOM 1500 O O . LYS A 1 104 ? -2.624 51.344 26.143 1.00 26.22 129 LYS A O 1
ATOM 1513 N N . ALA A 1 105 ? -2.094 49.458 27.274 1.00 26.72 130 ALA A N 1
ATOM 1514 C CA . ALA A 1 105 ? -1.018 49.075 26.368 1.00 29.73 130 ALA A CA 1
ATOM 1515 C C . ALA A 1 105 ? -1.621 48.514 25.086 1.00 32.43 130 ALA A C 1
ATOM 1516 O O . ALA A 1 105 ? -2.752 48.029 25.085 1.00 30.23 130 ALA A O 1
ATOM 1523 N N . GLY A 1 106 ? -0.885 48.617 23.984 1.00 25.15 131 GLY A N 1
ATOM 1524 C CA . GLY A 1 106 ? -1.343 48.064 22.720 1.00 24.67 131 GLY A CA 1
ATOM 1525 C C . GLY A 1 106 ? -2.158 49.084 21.956 1.00 23.33 131 GLY A C 1
ATOM 1526 O O . GLY A 1 106 ? -2.890 48.748 21.049 1.00 24.28 131 GLY A O 1
ATOM 1530 N N . ASN A 1 107 ? -2.020 50.334 22.345 1.00 22.21 132 ASN A N 1
ATOM 1531 C CA . ASN A 1 107 ? -2.656 51.422 21.632 1.00 21.48 132 ASN A CA 1
ATOM 1532 C C . ASN A 1 107 ? -1.635 52.491 21.398 1.00 24.66 132 ASN A C 1
ATOM 1533 O O . ASN A 1 107 ? -0.639 52.585 22.097 1.00 26.42 132 ASN A O 1
ATOM 1544 N N . SER A 1 108 ? -1.886 53.294 20.387 1.00 21.83 133 SER A N 1
ATOM 1545 C CA A SER A 1 108 ? -1.047 54.446 20.160 0.50 21.81 133 SER A CA 1
ATOM 1546 C CA B SER A 1 108 ? -1.068 54.453 20.084 0.50 22.83 133 SER A CA 1
ATOM 1547 C C . SER A 1 108 ? -1.901 55.681 20.403 1.00 24.17 133 SER A C 1
ATOM 1548 O O . SER A 1 108 ? -3.069 55.713 20.065 1.00 25.20 133 SER A O 1
ATOM 1563 N N . TYR A 1 109 ? -1.305 56.658 21.068 1.00 21.17 134 TYR A N 1
ATOM 1564 C CA . TYR A 1 109 ? -2.036 57.830 21.538 1.00 20.86 134 TYR A CA 1
ATOM 1565 C C . TYR A 1 109 ? -1.486 59.090 20.917 1.00 20.17 134 TYR A C 1
ATOM 1566 O O . TYR A 1 109 ? -0.335 59.124 20.456 1.00 21.08 134 TYR A O 1
ATOM 1584 N N . VAL A 1 110 ? -2.303 60.131 20.900 1.00 19.50 135 VAL A N 1
ATOM 1585 C CA . VAL A 1 110 ? -1.858 61.400 20.354 1.00 18.14 135 VAL A CA 1
ATOM 1586 C C . VAL A 1 110 ? -2.388 62.542 21.194 1.00 21.27 135 VAL A C 1
ATOM 1587 O O . VAL A 1 110 ? -3.498 62.494 21.737 1.00 19.94 135 VAL A O 1
ATOM 1600 N N . LEU A 1 111 ? -1.574 63.576 21.290 1.00 19.09 136 LEU A N 1
ATOM 1601 C CA . LEU A 1 111 ? -1.980 64.841 21.873 1.00 17.37 136 LEU A CA 1
ATOM 1602 C C . LEU A 1 111 ? -1.753 65.903 20.801 1.00 17.57 136 LEU A C 1
ATOM 1603 O O . LEU A 1 111 ? -0.606 66.213 20.471 1.00 17.96 136 LEU A O 1
ATOM 1619 N N . PRO A 1 112 ? -2.833 66.462 20.247 1.00 15.43 137 PRO A N 1
ATOM 1620 C CA . PRO A 1 112 ? -2.698 67.506 19.239 1.00 15.58 137 PRO A CA 1
ATOM 1621 C C . PRO A 1 112 ? -2.794 68.857 19.908 1.00 18.60 137 PRO A C 1
ATOM 1622 O O . PRO A 1 112 ? -3.765 69.094 20.619 1.00 18.74 137 PRO A O 1
ATOM 1650 N N . ARG A 1 114 ? -2.887 73.012 19.512 1.00 14.52 139 ARG A N 1
ATOM 1651 C CA . ARG A 1 114 ? -3.146 74.118 18.625 1.00 13.63 139 ARG A CA 1
ATOM 1652 C C . ARG A 1 114 ? -2.447 75.350 19.117 1.00 16.26 139 ARG A C 1
ATOM 1653 O O . ARG A 1 114 ? -2.387 75.588 20.317 1.00 16.13 139 ARG A O 1
ATOM 1674 N N . VAL A 1 115 ? -1.919 76.140 18.186 1.00 13.29 140 VAL A N 1
ATOM 1675 C CA . VAL A 1 115 ? -1.400 77.461 18.524 1.00 13.71 140 VAL A CA 1
ATOM 1676 C C . VAL A 1 115 ? -2.372 78.533 18.035 1.00 14.29 140 VAL A C 1
ATOM 1677 O O . VAL A 1 115 ? -3.023 78.396 16.980 1.00 15.82 140 VAL A O 1
ATOM 1690 N N . HIS A 1 116 ? -2.460 79.611 18.809 1.00 13.68 141 HIS A N 1
ATOM 1691 C CA . HIS A 1 116 ? -3.301 80.764 18.564 1.00 14.66 141 HIS A CA 1
ATOM 1692 C C . HIS A 1 116 ? -2.415 82.007 18.706 1.00 14.75 141 HIS A C 1
ATOM 1693 O O . HIS A 1 116 ? -1.348 81.957 19.340 1.00 15.96 141 HIS A O 1
ATOM 1708 N N . SER A 1 117 ? -2.862 83.142 18.172 1.00 15.59 142 SER A N 1
ATOM 1709 C CA . SER A 1 117 ? -2.158 84.381 18.412 1.00 15.16 142 SER A CA 1
ATOM 1710 C C . SER A 1 117 ? -3.132 85.538 18.496 1.00 17.61 142 SER A C 1
ATOM 1711 O O . SER A 1 117 ? -4.054 85.633 17.695 1.00 17.24 142 SER A O 1
ATOM 1719 N N . SER A 1 118 ? -2.910 86.404 19.472 1.00 16.91 143 SER A N 1
ATOM 1720 C CA . SER A 1 118 ? -3.687 87.627 19.569 1.00 18.33 143 SER A CA 1
ATOM 1721 C C . SER A 1 118 ? -3.044 88.763 18.782 1.00 21.00 143 SER A C 1
ATOM 1722 O O . SER A 1 118 ? -3.593 89.872 18.710 1.00 23.42 143 SER A O 1
ATOM 1730 N N . SER A 1 119 ? -1.882 88.510 18.187 1.00 19.05 144 SER A N 1
ATOM 1731 C CA . SER A 1 119 ? -1.098 89.525 17.486 1.00 22.92 144 SER A CA 1
ATOM 1732 C C . SER A 1 119 ? -1.207 89.404 15.979 1.00 22.85 144 SER A C 1
ATOM 1733 O O . SER A 1 119 ? -1.312 90.422 15.267 1.00 26.33 144 SER A O 1
ATOM 1741 N N . VAL A 1 120 ? -1.078 88.179 15.483 1.00 23.11 145 VAL A N 1
ATOM 1742 C CA . VAL A 1 120 ? -1.105 87.912 14.056 1.00 21.88 145 VAL A CA 1
ATOM 1743 C C . VAL A 1 120 ? -1.949 86.677 13.766 1.00 22.91 145 VAL A C 1
ATOM 1744 O O . VAL A 1 120 ? -2.484 86.048 14.683 1.00 22.96 145 VAL A O 1
ATOM 1757 N N . SER A 1 121 ? -2.040 86.319 12.491 1.00 25.32 146 SER A N 1
ATOM 1758 C CA . SER A 1 121 ? -2.771 85.120 12.071 1.00 25.64 146 SER A CA 1
ATOM 1759 C C . SER A 1 121 ? -1.939 83.859 12.205 1.00 24.75 146 SER A C 1
ATOM 1760 O O . SER A 1 121 ? -0.718 83.906 12.158 1.00 23.95 146 SER A O 1
ATOM 1768 N N . THR A 1 122 ? -2.601 82.718 12.360 1.00 26.77 147 THR A N 1
ATOM 1769 C CA . THR A 1 122 ? -1.897 81.456 12.253 1.00 24.57 147 THR A CA 1
ATOM 1770 C C . THR A 1 122 ? -2.188 80.840 10.892 1.00 33.01 147 THR A C 1
ATOM 1771 O O . THR A 1 122 ? -3.152 81.218 10.220 1.00 36.19 147 THR A O 1
ATOM 1782 N N . LEU A 1 123 ? -1.345 79.895 10.490 1.00 38.20 148 LEU A N 1
ATOM 1783 C CA . LEU A 1 123 ? -1.456 79.262 9.176 1.00 41.16 148 LEU A CA 1
ATOM 1784 C C . LEU A 1 123 ? -2.282 77.983 9.251 1.00 41.52 148 LEU A C 1
ATOM 1785 O O . LEU A 1 123 ? -1.848 76.996 9.832 1.00 30.97 148 LEU A O 1
ATOM 1789 N N . SER A 1 124 ? -3.475 77.997 8.669 1.00 40.94 149 SER A N 1
ATOM 1790 C CA . SER A 1 124 ? -4.325 76.808 8.683 1.00 45.85 149 SER A CA 1
ATOM 1791 C C . SER A 1 124 ? -3.571 75.639 8.055 1.00 43.46 149 SER A C 1
ATOM 1792 O O . SER A 1 124 ? -2.830 75.817 7.085 1.00 45.76 149 SER A O 1
ATOM 1800 N N . GLY A 1 125 ? -3.740 74.450 8.625 1.00 38.53 150 GLY A N 1
ATOM 1801 C CA . GLY A 1 125 ? -3.011 73.280 8.165 1.00 32.92 150 GLY A CA 1
ATOM 1802 C C . GLY A 1 125 ? -1.607 73.160 8.727 1.00 28.23 150 GLY A C 1
ATOM 1803 O O . GLY A 1 125 ? -0.938 72.169 8.517 1.00 30.23 150 GLY A O 1
ATOM 1807 N N . THR A 1 126 ? -1.147 74.178 9.446 1.00 26.23 151 THR A N 1
ATOM 1808 C CA A THR A 1 126 ? 0.186 74.186 10.012 0.50 25.12 151 THR A CA 1
ATOM 1809 C CA B THR A 1 126 ? 0.163 74.054 10.067 0.50 24.44 151 THR A CA 1
ATOM 1810 C C . THR A 1 126 ? 0.163 74.726 11.436 1.00 20.95 151 THR A C 1
ATOM 1811 O O . THR A 1 126 ? 1.204 75.086 11.959 1.00 21.59 151 THR A O 1
ATOM 1832 N N . ASN A 1 127 ? -1.022 74.813 12.031 1.00 20.46 152 ASN A N 1
ATOM 1833 C CA . ASN A 1 127 ? -1.143 75.370 13.380 1.00 17.80 152 ASN A CA 1
ATOM 1834 C C . ASN A 1 127 ? -1.471 74.331 14.439 1.00 17.47 152 ASN A C 1
ATOM 1835 O O . ASN A 1 127 ? -1.896 74.684 15.544 1.00 16.15 152 ASN A O 1
ATOM 1846 N N . ILE A 1 128 ? -1.269 73.065 14.096 1.00 15.98 153 ILE A N 1
ATOM 1847 C CA A ILE A 1 128 ? -1.408 71.975 15.052 0.50 15.59 153 ILE A CA 1
ATOM 1848 C CA B ILE A 1 128 ? -1.423 71.951 15.029 0.50 15.74 153 ILE A CA 1
ATOM 1849 C C . ILE A 1 128 ? -0.115 71.168 15.073 1.00 16.67 153 ILE A C 1
ATOM 1850 O O . ILE A 1 128 ? 0.442 70.831 14.026 1.00 18.02 153 ILE A O 1
ATOM 1881 N N . ALA A 1 129 ? 0.377 70.895 16.27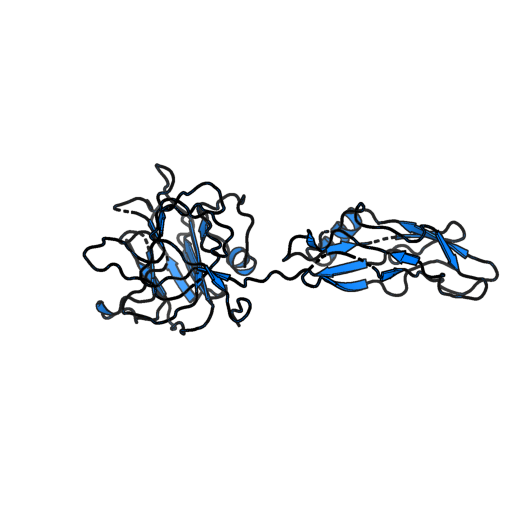3 1.00 15.55 154 ALA A N 1
ATOM 1882 C CA . ALA A 1 129 ? 1.539 70.051 16.486 1.00 17.43 154 ALA A CA 1
ATOM 1883 C C . ALA A 1 129 ? 1.020 68.727 17.052 1.00 18.12 154 ALA A C 1
ATOM 1884 O O . ALA A 1 129 ? 0.205 68.731 17.988 1.00 19.06 154 ALA A O 1
ATOM 1891 N N . TYR A 1 130 ? 1.497 67.614 16.503 1.00 17.81 155 TYR A N 1
ATOM 1892 C CA . TYR A 1 130 ? 1.019 66.297 16.915 1.00 19.25 155 TYR A CA 1
ATOM 1893 C C . TYR A 1 130 ? 2.097 65.557 17.686 1.00 17.65 155 TYR A C 1
ATOM 1894 O O . TYR A 1 130 ? 3.221 65.400 17.211 1.00 19.86 155 TYR A O 1
ATOM 1912 N N . PHE A 1 131 ? 1.773 65.171 18.907 1.00 17.07 156 PHE A N 1
ATOM 1913 C CA . PHE A 1 131 ? 2.689 64.421 19.739 1.00 19.60 156 PHE A CA 1
ATOM 1914 C C . PHE A 1 131 ? 2.121 63.024 19.924 1.00 20.92 156 PHE A C 1
ATOM 1915 O O . PHE A 1 131 ? 1.020 62.863 20.412 1.00 20.46 156 PHE A O 1
ATOM 1932 N N . PHE A 1 132 ? 2.886 62.029 19.505 1.00 20.96 157 PHE A N 1
ATOM 1933 C CA . PHE A 1 132 ? 2.420 60.653 19.492 1.00 21.91 157 PHE A CA 1
ATOM 1934 C C . PHE A 1 132 ? 3.106 59.869 20.603 1.00 22.96 157 PHE A C 1
ATOM 1935 O O . PHE A 1 132 ? 4.294 60.065 20.909 1.00 25.00 157 PHE A O 1
ATOM 1952 N N . PHE A 1 133 ? 2.337 58.983 21.227 1.00 25.22 158 PHE A N 1
ATOM 1953 C CA . PHE A 1 133 ? 2.830 58.195 22.353 1.00 25.76 158 PHE A CA 1
ATOM 1954 C C . PHE A 1 133 ? 2.469 56.745 22.102 1.00 28.37 158 PHE A C 1
ATOM 1955 O O . PHE A 1 133 ? 1.304 56.406 21.892 1.00 29.06 158 PHE A O 1
ATOM 1972 N N . SER A 1 134 ? 3.478 55.885 22.073 1.00 26.80 159 SER A N 1
ATOM 1973 C CA . SER A 1 134 ? 3.229 54.475 21.873 1.00 27.69 159 SER A CA 1
ATOM 1974 C C . SER A 1 134 ? 3.344 53.772 23.219 1.00 28.04 159 SER A C 1
ATOM 1975 O O . SER A 1 134 ? 4.201 54.102 24.050 1.00 28.43 159 SER A O 1
ATOM 1983 N N . LYS A 1 135 ? 2.441 52.834 23.463 1.00 31.30 160 LYS A N 1
ATOM 1984 C CA . LYS A 1 135 ? 2.538 52.052 24.677 1.00 27.42 160 LYS A CA 1
ATOM 1985 C C . LYS A 1 135 ? 2.420 50.588 24.310 1.00 24.07 160 LYS A C 1
ATOM 1986 O O . LYS A 1 135 ? 1.334 50.099 24.026 1.00 23.76 160 LYS A O 1
ATOM 2005 N N . PRO A 1 136 ? 3.564 49.892 24.303 1.00 28.87 161 PRO A N 1
ATOM 2006 C CA . PRO A 1 136 ? 3.657 48.536 23.761 1.00 25.71 161 PRO A CA 1
ATOM 2007 C C . PRO A 1 136 ? 2.971 47.472 24.599 1.00 23.13 161 PRO A C 1
ATOM 2008 O O . PRO A 1 136 ? 3.102 47.449 25.818 1.00 26.20 161 PRO A O 1
ATOM 2019 N N . LEU A 1 137 ? 2.203 46.638 23.928 1.00 17.21 162 LEU A N 1
ATOM 2020 C CA . LEU A 1 137 ? 1.572 45.485 24.569 1.00 16.42 162 LEU A CA 1
ATOM 2021 C C . LEU A 1 137 ? 2.522 44.311 24.484 1.00 19.50 162 LEU A C 1
ATOM 2022 O O . LEU A 1 137 ? 3.003 43.993 23.400 1.00 19.65 162 LEU A O 1
ATOM 2038 N N . LYS A 1 138 ? 2.783 43.665 25.621 1.00 16.83 163 LYS A N 1
ATOM 2039 C CA . LYS A 1 138 ? 3.644 42.493 25.663 1.00 16.15 163 LYS A CA 1
ATOM 2040 C C . LYS A 1 138 ? 2.975 41.436 26.505 1.00 16.65 163 LYS A C 1
ATOM 2041 O O . LYS A 1 138 ? 2.199 41.747 27.393 1.00 18.49 163 LYS A O 1
ATOM 2051 N N . ILE A 1 139 ? 3.271 40.181 26.213 1.00 14.46 164 ILE A N 1
ATOM 2052 C CA . ILE A 1 139 ? 2.828 39.094 27.057 1.00 12.66 164 ILE A CA 1
ATOM 2053 C C . ILE A 1 139 ? 4.089 38.469 27.672 1.00 13.65 164 ILE A C 1
ATOM 2054 O O . ILE A 1 139 ? 4.979 38.031 26.951 1.00 13.80 164 ILE A O 1
ATOM 2070 N N . THR A 1 140 ? 4.150 38.458 29.003 1.00 13.83 165 THR A N 1
ATOM 2071 C CA . THR A 1 140 ? 5.331 37.991 29.720 1.00 13.35 165 THR A CA 1
ATOM 2072 C C . THR A 1 140 ? 5.069 36.806 30.644 1.00 12.12 165 THR A C 1
ATOM 2073 O O . THR A 1 140 ? 6.016 36.347 31.291 1.00 13.91 165 THR A O 1
ATOM 2084 N N . LYS A 1 141 ? 3.843 36.298 30.661 1.00 13.34 166 LYS A N 1
ATOM 2085 C CA . LYS A 1 141 ? 3.443 35.155 31.475 1.00 11.69 166 LYS A CA 1
ATOM 2086 C C . LYS A 1 141 ? 2.533 34.276 30.649 1.00 12.15 166 LYS A C 1
ATOM 2087 O O . LYS A 1 141 ? 1.800 34.783 29.791 1.00 13.80 166 LYS A O 1
ATOM 2106 N N . ALA A 1 142 ? 2.561 32.969 30.918 1.00 11.07 167 ALA A N 1
ATOM 2107 C CA . ALA A 1 142 ? 1.702 32.031 30.224 1.00 10.35 167 ALA A CA 1
ATOM 2108 C C . ALA A 1 142 ? 1.385 30.829 31.078 1.00 11.04 167 ALA A C 1
ATOM 2109 O O . ALA A 1 142 ? 2.024 30.617 32.103 1.00 11.96 167 ALA A O 1
ATOM 2116 N N . GLY A 1 143 ? 0.382 30.043 30.685 1.00 10.24 168 GLY A N 1
ATOM 2117 C CA . GLY A 1 143 ? -0.038 28.917 31.492 1.00 9.86 168 GLY A CA 1
ATOM 2118 C C . GLY A 1 143 ? 0.663 27.634 31.132 1.00 10.74 168 GLY A C 1
ATOM 2119 O O . GLY A 1 143 ? 0.820 27.321 29.944 1.00 12.19 168 GLY A O 1
ATOM 2123 N N . ASN A 1 144 ? 1.110 26.903 32.155 1.00 11.40 169 ASN A N 1
ATOM 2124 C CA . ASN A 1 144 ? 1.818 25.649 31.963 1.00 10.25 169 ASN A CA 1
ATOM 2125 C C . ASN A 1 144 ? 0.908 24.454 31.839 1.00 11.96 169 ASN A C 1
ATOM 2126 O O . ASN A 1 144 ? -0.033 24.299 32.614 1.00 12.48 169 ASN A O 1
ATOM 2137 N N . PHE A 1 145 ? 1.223 23.574 30.890 1.00 11.80 170 PHE A N 1
ATOM 2138 C CA . PHE A 1 145 ? 0.516 22.311 30.718 1.00 12.38 170 PHE A CA 1
ATOM 2139 C C . PHE A 1 145 ? 1.552 21.206 30.711 1.00 13.33 170 PHE A C 1
ATOM 2140 O O . PHE A 1 145 ? 2.503 21.221 29.926 1.00 12.97 170 PHE A O 1
ATOM 2157 N N A SER A 1 146 ? 1.415 20.334 31.689 0.50 10.28 171 SER A N 1
ATOM 2158 N N B SER A 1 146 ? 1.357 20.190 31.541 0.50 15.99 171 SER A N 1
ATOM 2159 C CA A SER A 1 146 ? 2.194 19.134 31.822 0.50 14.41 171 SER A CA 1
ATOM 2160 C CA B SER A 1 146 ? 2.127 18.951 31.418 0.50 15.49 171 SER A CA 1
ATOM 2161 C C A SER A 1 146 ? 1.286 18.115 32.493 0.50 15.58 171 SER A C 1
ATOM 2162 C C B SER A 1 146 ? 1.225 17.727 31.552 0.50 15.17 171 SER A C 1
ATOM 2163 O O A SER A 1 146 ? 1.466 17.775 33.670 0.50 16.25 171 SER A O 1
ATOM 2164 O O B SER A 1 146 ? 1.383 16.732 30.840 0.50 22.40 171 SER A O 1
ATOM 2179 N N A ASN A 1 147 ? 0.308 17.634 31.724 0.50 11.63 172 ASN A N 1
ATOM 2180 N N B ASN A 1 147 ? 0.287 17.788 32.485 0.50 15.18 172 ASN A N 1
ATOM 2181 C CA A ASN A 1 147 ? -0.776 16.787 32.230 0.50 13.34 172 ASN A CA 1
ATOM 2182 C CA B ASN A 1 147 ? -0.774 16.810 32.528 0.50 14.10 172 ASN A CA 1
ATOM 2183 C C A ASN A 1 147 ? -1.800 17.595 33.044 0.50 14.15 172 ASN A C 1
ATOM 2184 C C B ASN A 1 147 ? -1.993 17.531 33.050 0.50 12.32 172 ASN A C 1
ATOM 2185 O O A ASN A 1 147 ? -2.155 17.253 34.171 0.50 13.39 172 ASN A O 1
ATOM 2186 O O B ASN A 1 147 ? -2.667 17.077 34.003 0.50 14.38 172 ASN A O 1
ATOM 2207 N N . HIS A 1 148 ? -2.243 18.691 32.435 1.00 13.43 173 HIS A N 1
ATOM 2208 C CA . HIS A 1 148 ? -3.250 19.603 32.961 1.00 11.18 173 HIS A CA 1
ATOM 2209 C C . HIS A 1 148 ? -4.381 19.785 31.992 1.00 13.08 173 HIS A C 1
ATOM 2210 O O . HIS A 1 148 ? -4.204 19.813 30.770 1.00 13.22 173 HIS A O 1
ATOM 2226 N N . TYR A 1 149 ? -5.580 19.921 32.548 1.00 11.86 174 TYR A N 1
ATOM 2227 C CA . TYR A 1 149 ? -6.789 20.078 31.774 1.00 12.94 174 TYR A CA 1
ATOM 2228 C C . TYR A 1 149 ? -7.583 21.274 32.277 1.00 12.22 174 TYR A C 1
ATOM 2229 O O . TYR A 1 149 ? -7.486 21.666 33.459 1.00 12.22 174 TYR A O 1
ATOM 2247 N N . ILE A 1 150 ? -8.383 21.846 31.373 1.00 12.76 175 ILE A N 1
ATOM 2248 C CA . ILE A 1 150 ? -9.523 22.663 31.739 1.00 11.14 175 ILE A CA 1
ATOM 2249 C C . ILE A 1 150 ? -10.743 22.065 31.080 1.00 13.62 175 ILE A C 1
ATOM 2250 O O . ILE A 1 150 ? -10.775 21.929 29.850 1.00 14.64 175 ILE A O 1
ATOM 2266 N N . SER A 1 151 ? -11.708 21.656 31.893 1.00 13.85 176 SER A N 1
ATOM 2267 C CA . SER A 1 151 ? -12.995 21.136 31.427 1.00 13.78 176 SER A CA 1
ATOM 2268 C C . SER A 1 151 ? -13.958 22.321 31.340 1.00 18.02 176 SER A C 1
ATOM 2269 O O . SER A 1 151 ? -14.203 22.997 32.331 1.00 16.79 176 SER A O 1
ATOM 2277 N N . VAL A 1 152 ? -14.514 22.552 30.153 1.00 16.21 177 VAL A N 1
ATOM 2278 C CA . VAL A 1 152 ? -15.426 23.675 29.877 1.00 17.45 177 VAL A CA 1
ATOM 2279 C C . VAL A 1 152 ? -16.818 23.223 29.495 1.00 20.74 177 VAL A C 1
ATOM 2280 O O . VAL A 1 152 ? -17.016 22.406 28.595 1.00 22.85 177 VAL A O 1
ATOM 2293 N N . LYS A 1 153 ? -17.808 23.764 30.183 1.00 23.02 178 LYS A N 1
ATOM 2294 C CA . LYS A 1 153 ? -19.192 23.529 29.816 1.00 26.68 178 LYS A CA 1
ATOM 2295 C C . LYS A 1 153 ? -19.725 24.843 29.271 1.00 24.65 178 LYS A C 1
ATOM 2296 O O . LYS A 1 153 ? -19.737 25.862 29.970 1.00 25.62 178 LYS A O 1
ATOM 2306 N N . PHE A 1 154 ? -20.156 24.839 28.013 1.00 26.06 179 PHE A N 1
ATOM 2307 C CA . PHE A 1 154 ? -20.761 26.031 27.426 1.00 28.09 179 PHE A CA 1
ATOM 2308 C C . PHE A 1 154 ? -22.224 26.096 27.822 1.00 26.13 179 PHE A C 1
ATOM 2309 O O . PHE A 1 154 ? -22.788 25.100 28.246 1.00 26.75 179 PHE A O 1
ATOM 2326 N N . PRO A 1 155 ? -22.837 27.285 27.733 1.00 25.69 180 PRO A N 1
ATOM 2327 C CA . PRO A 1 155 ? -24.253 27.404 28.087 1.00 27.38 180 PRO A CA 1
ATOM 2328 C C . PRO A 1 155 ? -25.098 26.347 27.398 1.00 29.87 180 PRO A C 1
ATOM 2329 O O . PRO A 1 155 ? -24.783 25.917 26.266 1.00 28.77 180 PRO A O 1
ATOM 2340 N N . VAL A 1 156 ? -26.182 25.944 28.063 1.00 27.99 181 VAL A N 1
ATOM 2341 C CA . VAL A 1 156 ? -27.068 24.925 27.517 1.00 29.17 181 VAL A CA 1
ATOM 2342 C C . VAL A 1 156 ? -27.574 25.291 26.142 1.00 34.46 181 VAL A C 1
ATOM 2343 O O . VAL A 1 156 ? -27.927 26.442 25.875 1.00 32.43 181 VAL A O 1
ATOM 2356 N N . GLY A 1 157 ? -27.577 24.290 25.269 1.00 38.38 182 GLY A N 1
ATOM 2357 C CA . GLY A 1 157 ? -28.052 24.459 23.916 1.00 39.49 182 GLY A CA 1
ATOM 2358 C C . GLY A 1 157 ? -27.085 25.224 23.054 1.00 36.02 182 GLY A C 1
ATOM 2359 O O . GLY A 1 157 ? -27.437 25.657 21.956 1.00 37.38 182 GLY A O 1
ATOM 2363 N N . THR A 1 158 ? -25.853 25.406 23.527 1.00 29.17 183 THR A N 1
ATOM 2364 C CA . THR A 1 158 ? -24.869 26.008 22.662 1.00 28.32 183 THR A CA 1
ATOM 2365 C C . THR A 1 158 ? -24.722 25.076 21.489 1.00 23.58 183 THR A C 1
ATOM 2366 O O . THR A 1 158 ? -24.555 23.852 21.636 1.00 29.86 183 THR A O 1
ATOM 2377 N N . PHE A 1 159 ? -24.785 25.680 20.318 1.00 29.62 184 PHE A N 1
ATOM 2378 C CA . PHE A 1 159 ? -24.541 24.968 19.104 1.00 26.50 184 PHE A CA 1
ATOM 2379 C C . PHE A 1 159 ? -23.752 25.932 18.268 1.00 31.50 184 PHE A C 1
ATOM 2380 O O . PHE A 1 159 ? -24.235 26.988 17.872 1.00 31.20 184 PHE A O 1
ATOM 2397 N N . PHE A 1 160 ? -22.491 25.617 18.074 1.00 24.14 185 PHE A N 1
ATOM 2398 C CA . PHE A 1 160 ? -21.660 26.470 17.272 1.00 22.22 185 PHE A CA 1
ATOM 2399 C C . PHE A 1 160 ? -21.906 26.120 15.814 1.00 28.22 185 PHE A C 1
ATOM 2400 O O . PHE A 1 160 ? -21.690 24.982 15.394 1.00 24.95 185 PHE A O 1
ATOM 2417 N N . SER A 1 161 ? -22.371 27.090 15.039 1.00 25.89 186 SER A N 1
ATOM 2418 C CA . SER A 1 161 ? -22.473 26.900 13.608 1.00 26.26 186 SER A CA 1
ATOM 2419 C C . SER A 1 161 ? -21.189 27.399 13.010 1.00 27.91 186 SER A C 1
ATOM 2420 O O . SER A 1 161 ? -20.320 26.611 12.653 1.00 31.23 186 SER A O 1
ATOM 2428 N N . SER A 1 162 ? -21.022 28.712 12.948 1.00 24.01 187 SER A N 1
ATOM 2429 C CA . SER A 1 162 ? -19.711 29.269 12.648 1.00 22.45 187 SER A CA 1
ATOM 2430 C C . SER A 1 162 ? -18.944 29.424 13.955 1.00 21.87 187 SER A C 1
ATOM 2431 O O . SER A 1 162 ? -19.528 29.720 15.000 1.00 23.37 187 SER A O 1
ATOM 2439 N N . PHE A 1 163 ? -17.643 29.183 13.922 1.00 18.57 188 PHE A N 1
ATOM 2440 C CA . PHE A 1 163 ? -16.875 29.283 15.152 1.00 18.69 188 PHE A CA 1
ATOM 2441 C C . PHE A 1 163 ? -15.398 29.442 14.868 1.00 16.07 188 PHE A C 1
ATOM 2442 O O . PHE A 1 163 ? -14.937 29.284 13.731 1.00 18.00 188 PHE A O 1
ATOM 2459 N N . THR A 1 164 ? -14.685 29.767 15.940 1.00 15.53 189 THR A N 1
ATOM 2460 C CA . THR A 1 164 ? -13.228 29.903 15.933 1.00 15.51 189 THR A CA 1
ATOM 2461 C C . THR A 1 164 ? -12.662 29.352 17.216 1.00 14.89 189 THR A C 1
ATOM 2462 O O . THR A 1 164 ? -13.176 29.628 18.309 1.00 15.57 189 THR A O 1
ATOM 2473 N N . TYR A 1 165 ? -11.589 28.577 17.089 1.00 15.18 190 TYR A N 1
ATOM 2474 C CA . TYR A 1 165 ? -10.719 28.260 18.217 1.00 13.86 190 TYR A CA 1
ATOM 2475 C C . TYR A 1 165 ? -9.424 28.994 17.935 1.00 14.31 190 TYR A C 1
ATOM 2476 O O . TYR A 1 165 ? -8.935 28.940 16.808 1.00 15.67 190 TYR A O 1
ATOM 2494 N N . GLU A 1 166 ? -8.826 29.619 18.934 1.00 15.01 191 GLU A N 1
ATOM 2495 C CA . GLU A 1 166 ? -7.491 30.199 18.734 1.00 12.66 191 GLU A CA 1
ATOM 2496 C C . GLU A 1 166 ? -6.700 30.194 20.023 1.00 12.46 191 GLU A C 1
ATOM 2497 O O . GLU A 1 166 ? -7.263 30.167 21.114 1.00 12.11 191 GLU A O 1
ATOM 2509 N N . ALA A 1 167 ? -5.384 30.173 19.883 1.00 12.99 192 ALA A N 1
ATOM 2510 C CA . ALA A 1 167 ? -4.478 30.225 21.035 1.00 11.51 192 ALA A CA 1
ATOM 2511 C C . ALA A 1 167 ? -3.084 30.569 20.581 1.00 11.42 192 ALA A C 1
ATOM 2512 O O . ALA A 1 167 ? -2.684 30.274 19.441 1.00 12.51 192 ALA A O 1
ATOM 2519 N N . LEU A 1 168 ? -2.311 31.144 21.495 1.00 10.70 193 LEU A N 1
ATOM 2520 C CA . LEU A 1 168 ? -0.849 31.162 21.386 1.00 11.03 193 LEU A C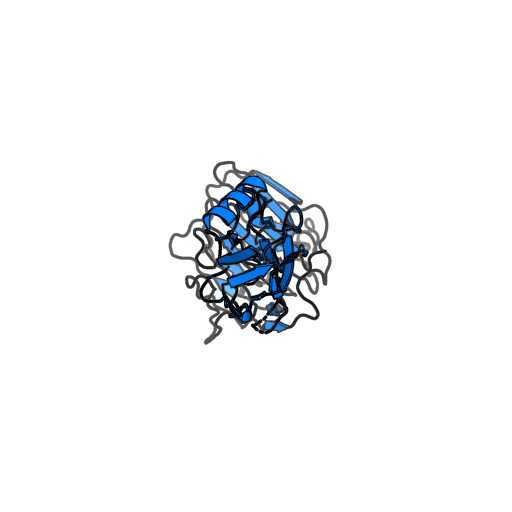A 1
ATOM 2521 C C . LEU A 1 168 ? -0.351 29.913 22.103 1.00 10.95 193 LEU A C 1
ATOM 2522 O O . LEU A 1 168 ? -0.749 29.633 23.250 1.00 11.56 193 LEU A O 1
ATOM 2538 N N . ILE A 1 169 ? 0.525 29.161 21.436 1.00 11.32 194 ILE A N 1
ATOM 2539 C CA . ILE A 1 169 ? 1.076 27.928 21.997 1.00 10.49 194 ILE A CA 1
ATOM 2540 C C . ILE A 1 169 ? 2.580 27.878 21.826 1.00 9.59 194 ILE A C 1
ATOM 2541 O O . ILE A 1 169 ? 3.165 28.457 20.924 1.00 11.53 194 ILE A O 1
ATOM 2557 N N . ASN A 1 170 ? 3.199 27.150 22.751 1.00 10.28 195 ASN A N 1
ATOM 2558 C CA . ASN A 1 170 ? 4.630 26.901 22.739 1.00 11.75 195 ASN A CA 1
ATOM 2559 C C . ASN A 1 170 ? 4.833 25.497 23.258 1.00 11.94 195 ASN A C 1
ATOM 2560 O O . ASN A 1 170 ? 4.590 25.210 24.429 1.00 12.59 195 ASN A O 1
ATOM 2571 N N . VAL A 1 171 ? 5.242 24.604 22.366 1.00 11.63 196 VAL A N 1
ATOM 2572 C CA . VAL A 1 171 ? 5.311 23.186 22.680 1.00 11.24 196 VAL A CA 1
ATOM 2573 C C . VAL A 1 171 ? 6.661 22.802 23.285 1.00 12.93 196 VAL A C 1
ATOM 2574 O O . VAL A 1 171 ? 7.718 23.102 22.712 1.00 13.37 196 VAL A O 1
ATOM 2587 N N . ASP A 1 172 ? 6.622 22.113 24.430 1.00 11.83 197 ASP A N 1
ATOM 2588 C CA . ASP A 1 172 ? 7.837 21.599 25.036 1.00 13.48 197 ASP A CA 1
ATOM 2589 C C . ASP A 1 172 ? 8.351 20.359 24.300 1.00 14.13 197 ASP A C 1
ATOM 2590 O O . ASP A 1 172 ? 9.562 20.218 24.033 1.00 14.66 197 ASP A O 1
ATOM 2599 N N . TYR A 1 173 ? 7.431 19.441 24.023 1.00 11.78 198 TYR A N 1
ATOM 2600 C CA . TYR A 1 173 ? 7.711 18.256 23.232 1.00 12.34 198 TYR A CA 1
ATOM 2601 C C . TYR A 1 173 ? 6.420 17.677 22.694 1.00 12.40 198 TYR A C 1
ATOM 2602 O O . TYR A 1 173 ? 5.335 17.908 23.233 1.00 12.27 198 TYR A O 1
ATOM 2620 N N . PHE A 1 174 ? 6.553 16.916 21.613 1.00 13.74 199 PHE A N 1
ATOM 2621 C CA . PHE A 1 174 ? 5.428 16.294 20.948 1.00 13.32 199 PHE A CA 1
ATOM 2622 C C . PHE A 1 174 ? 5.398 14.810 21.274 1.00 13.85 199 PHE A C 1
ATOM 2623 O O . PHE A 1 174 ? 6.373 14.079 21.061 1.00 15.76 199 PHE A O 1
ATOM 2640 N N . LEU A 1 175 ? 4.269 14.379 21.812 1.00 13.82 200 LEU A N 1
ATOM 2641 C CA . LEU A 1 175 ? 3.934 12.970 21.815 1.00 13.58 200 LEU A CA 1
ATOM 2642 C C . LEU A 1 175 ? 3.128 12.658 20.548 1.00 13.92 200 LEU A C 1
ATOM 2643 O O . LEU A 1 175 ? 3.015 13.502 19.662 1.00 13.51 200 LEU A O 1
ATOM 2659 N N . ASP A 1 176 ? 2.567 11.454 20.438 1.00 14.35 201 ASP A N 1
ATOM 2660 C CA . ASP A 1 176 ? 1.909 11.061 19.193 1.00 15.04 201 ASP A CA 1
ATOM 2661 C C . ASP A 1 176 ? 0.712 11.948 18.854 1.00 13.92 201 ASP A C 1
ATOM 2662 O O . ASP A 1 176 ? 0.418 12.193 17.691 1.00 14.37 201 ASP A O 1
ATOM 2671 N N . ASN A 1 177 ? -0.007 12.395 19.882 1.00 14.00 202 ASN A N 1
ATOM 2672 C CA . ASN A 1 177 ? -1.254 13.142 19.721 1.00 13.03 202 ASN A CA 1
ATOM 2673 C C . ASN A 1 177 ? -1.333 14.082 20.926 1.00 13.36 202 ASN A C 1
ATOM 2674 O O . ASN A 1 177 ? -1.365 13.595 22.066 1.00 14.55 202 ASN A O 1
ATOM 2685 N N . ASN A 1 178 ? -1.347 15.390 20.666 1.00 12.80 203 ASN A N 1
ATOM 2686 C CA . ASN A 1 178 ? -1.206 16.439 21.671 1.00 12.20 203 ASN A CA 1
ATOM 2687 C C . ASN A 1 178 ? -2.437 17.349 21.599 1.00 12.36 203 ASN A C 1
ATOM 2688 O O . ASN A 1 178 ? -2.621 18.037 20.615 1.00 12.47 203 ASN A O 1
ATOM 2699 N N . THR A 1 179 ? -3.291 17.305 22.613 1.00 11.27 204 THR A N 1
ATOM 2700 C CA . THR A 1 179 ? -4.541 18.064 22.603 1.00 11.59 204 THR A CA 1
ATOM 2701 C C . THR A 1 179 ? -4.301 19.556 22.772 1.00 12.21 204 THR A C 1
ATOM 2702 O O . THR A 1 179 ? -3.647 19.962 23.735 1.00 12.57 204 THR A O 1
ATOM 2713 N N . ILE A 1 180 ? -4.854 20.376 21.883 1.00 12.05 205 ILE A N 1
ATOM 2714 C CA . ILE A 1 180 ? -4.915 21.820 22.148 1.00 10.67 205 ILE A CA 1
ATOM 2715 C C . ILE A 1 180 ? -6.245 22.112 22.807 1.00 12.06 205 ILE A C 1
ATOM 2716 O O . ILE A 1 180 ? -6.291 22.387 24.000 1.00 12.66 205 ILE A O 1
ATOM 2763 N N . GLY A 1 182 ? -10.897 21.401 22.410 1.00 12.91 207 GLY A N 1
ATOM 2764 C CA . GLY A 1 182 ? -12.085 21.013 21.686 1.00 13.22 207 GLY A CA 1
ATOM 2765 C C . GLY A 1 182 ? -12.799 19.836 22.303 1.00 14.26 207 GLY A C 1
ATOM 2766 O O . GLY A 1 182 ? -12.521 19.472 23.464 1.00 14.35 207 GLY A O 1
ATOM 2770 N N . THR A 1 183 ? -13.669 19.235 21.500 1.00 14.75 208 THR A N 1
ATOM 2771 C CA . THR A 1 183 ? -14.538 18.173 21.925 1.00 14.40 208 THR A CA 1
ATOM 2772 C C . THR A 1 183 ? -14.182 16.918 21.161 1.00 16.34 208 THR A C 1
ATOM 2773 O O . THR A 1 183 ? -14.482 16.784 19.982 1.00 16.75 208 THR A O 1
ATOM 2784 N N . GLU A 1 184 ? -13.504 15.996 21.833 1.00 14.23 209 GLU A N 1
ATOM 2785 C CA . GLU A 1 184 ? -13.042 14.772 21.194 1.00 16.53 209 GLU A CA 1
ATOM 2786 C C . GLU A 1 184 ? -14.176 13.996 20.549 1.00 20.98 209 GLU A C 1
ATOM 2787 O O . GLU A 1 184 ? -15.254 13.818 21.131 1.00 20.65 209 GLU A O 1
ATOM 2799 N N . GLY A 1 185 ? -13.943 13.582 19.303 1.00 19.40 210 GLY A N 1
ATOM 2800 C CA . GLY A 1 185 ? -14.919 12.824 18.556 1.00 22.29 210 GLY A CA 1
ATOM 2801 C C . GLY A 1 185 ? -15.886 13.722 17.800 1.00 21.85 210 GLY A C 1
ATOM 2802 O O . GLY A 1 185 ? -16.653 13.231 16.978 1.00 23.64 210 GLY A O 1
ATOM 2806 N N . VAL A 1 186 ? -15.821 15.026 18.064 1.00 20.45 211 VAL A N 1
ATOM 2807 C CA . VAL A 1 186 ? -16.767 15.972 17.487 1.00 18.22 211 VAL A CA 1
ATOM 2808 C C . VAL A 1 186 ? -16.086 17.138 16.762 1.00 18.74 211 VAL A C 1
ATOM 2809 O O . VAL A 1 186 ? -16.305 17.334 15.558 1.00 20.61 211 VAL A O 1
ATOM 2839 N N . ILE A 1 188 ? -12.166 18.828 17.482 1.00 15.11 213 ILE A N 1
ATOM 2840 C CA . ILE A 1 188 ? -11.004 19.050 18.333 1.00 14.56 213 ILE A CA 1
ATOM 2841 C C . ILE A 1 188 ? -9.798 19.491 17.486 1.00 16.23 213 ILE A C 1
ATOM 2842 O O . ILE A 1 188 ? -9.589 19.012 16.369 1.00 17.70 213 ILE A O 1
ATOM 2858 N N . LEU A 1 189 ? -9.060 20.458 18.011 1.00 14.29 214 LEU A N 1
ATOM 2859 C CA . LEU A 1 189 ? -7.808 20.909 17.429 1.00 12.61 214 LEU A CA 1
ATOM 2860 C C . LEU A 1 189 ? -6.667 20.307 18.228 1.00 13.09 214 LEU A C 1
ATOM 2861 O O . LEU A 1 189 ? -6.609 20.420 19.468 1.00 13.04 214 LEU A O 1
ATOM 2877 N N . ARG A 1 190 ? -5.798 19.591 17.516 1.00 12.90 215 ARG A N 1
ATOM 2878 C CA . ARG A 1 190 ? -4.688 18.891 18.147 1.00 12.47 215 ARG A CA 1
ATOM 2879 C C . ARG A 1 190 ? -3.453 18.997 17.276 1.00 14.43 215 ARG A C 1
ATOM 2880 O O . ARG A 1 190 ? -3.497 19.513 16.154 1.00 14.62 215 ARG A O 1
ATOM 2901 N N . ILE A 1 191 ? -2.337 18.512 17.815 1.00 13.00 216 ILE A N 1
ATOM 2902 C CA . ILE A 1 191 ? -1.118 18.372 17.020 1.00 12.65 216 ILE A CA 1
ATOM 2903 C C . ILE A 1 191 ? -0.780 16.898 17.057 1.00 13.24 216 ILE A C 1
ATOM 2904 O O . ILE A 1 191 ? -0.528 16.327 18.129 1.00 12.96 216 ILE A O 1
ATOM 2920 N N . GLY A 1 192 ? -0.824 16.269 15.889 1.00 13.09 217 GLY A N 1
ATOM 2921 C CA . GLY A 1 192 ? -0.475 14.876 15.745 1.00 13.26 217 GLY A CA 1
ATOM 2922 C C . GLY A 1 192 ? -1.574 13.863 15.949 1.00 14.52 217 GLY A C 1
ATOM 2923 O O . GLY A 1 192 ? -2.484 14.054 16.753 1.00 14.30 217 GLY A O 1
ATOM 2927 N N . ASP A 1 193 ? -1.471 12.772 15.207 1.00 15.20 218 ASP A N 1
ATOM 2928 C CA . ASP A 1 193 ? -2.171 11.536 15.593 1.00 14.73 218 ASP A CA 1
ATOM 2929 C C . ASP A 1 193 ? -1.324 10.362 15.115 1.00 16.97 218 ASP A C 1
ATOM 2930 O O . ASP A 1 193 ? -1.771 9.507 14.341 1.00 19.15 218 ASP A O 1
ATOM 2939 N N . ALA A 1 194 ? -0.075 10.327 15.551 1.00 15.44 219 ALA A N 1
ATOM 2940 C CA . ALA A 1 194 ? 0.906 9.436 14.927 1.00 16.46 219 ALA A CA 1
ATOM 2941 C C . ALA A 1 194 ? 0.647 7.962 15.151 1.00 22.60 219 ALA A C 1
ATOM 2942 O O . ALA A 1 194 ? 1.136 7.119 14.369 1.00 25.45 219 ALA A O 1
ATOM 2949 N N . GLY A 1 195 ? -0.085 7.634 16.211 1.00 21.75 220 GLY A N 1
ATOM 2950 C CA . GLY A 1 195 ? -0.527 6.259 16.414 1.00 27.44 220 GLY A CA 1
ATOM 2951 C C . GLY A 1 195 ? -1.359 5.717 15.267 1.00 34.61 220 GLY A C 1
ATOM 2952 O O . GLY A 1 195 ? -1.406 4.505 15.056 1.00 35.19 220 GLY A O 1
ATOM 2956 N N . GLY A 1 196 ? -2.027 6.613 14.535 1.00 29.91 221 GLY A N 1
ATOM 2957 C CA . GLY A 1 196 ? -2.845 6.245 13.390 1.00 34.98 221 GLY A CA 1
ATOM 2958 C C . GLY A 1 196 ? -2.060 6.141 12.095 1.00 40.94 221 GLY A C 1
ATOM 2959 O O . GLY A 1 196 ? -2.595 5.730 11.055 1.00 44.68 221 GLY A O 1
ATOM 2963 N N . GLY A 1 197 ? -0.790 6.522 12.150 1.00 30.28 222 GLY A N 1
ATOM 2964 C CA . GLY A 1 197 ? 0.135 6.287 11.053 1.00 38.81 222 GLY A CA 1
ATOM 2965 C C . GLY A 1 197 ? -0.072 7.200 9.862 1.00 37.98 222 GLY A C 1
ATOM 2966 O O . GLY A 1 197 ? 0.534 6.983 8.812 1.00 44.73 222 GLY A O 1
ATOM 2970 N N . ILE A 1 198 ? -0.911 8.224 10.022 1.00 29.37 223 ILE A N 1
ATOM 2971 C CA . ILE A 1 198 ? -1.196 9.144 8.931 1.00 35.43 223 ILE A CA 1
ATOM 2972 C C . ILE A 1 198 ? -0.712 10.552 9.257 1.00 27.59 223 ILE A C 1
ATOM 2973 O O . ILE A 1 198 ? -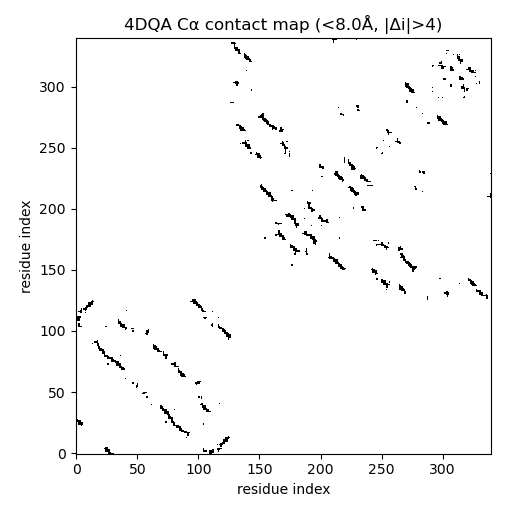0.033 11.186 8.445 1.00 34.22 223 ILE A O 1
ATOM 2989 N N . THR A 1 199 ? -1.063 11.045 10.444 1.00 23.71 224 THR A N 1
ATOM 2990 C CA . THR A 1 199 ? -0.749 12.416 10.820 1.00 18.89 224 THR A CA 1
ATOM 2991 C C . THR A 1 199 ? 0.478 12.461 11.735 1.00 17.12 224 THR A C 1
ATOM 2992 O O . THR A 1 199 ? 0.435 12.015 12.876 1.00 18.37 224 THR A O 1
ATOM 3003 N N . PRO A 1 200 ? 1.587 13.024 11.243 1.00 15.70 225 PRO A N 1
ATOM 3004 C CA . PRO A 1 200 ? 2.813 13.099 12.050 1.00 14.52 225 PRO A CA 1
ATOM 3005 C C . PRO A 1 200 ? 2.600 13.843 13.350 1.00 14.92 225 PRO A C 1
ATOM 3006 O O . PRO A 1 200 ? 1.713 14.709 13.423 1.00 15.19 225 PRO A O 1
ATOM 3017 N N . LYS A 1 201 ? 3.419 13.512 14.353 1.00 16.02 226 LYS A N 1
ATOM 3018 C CA . LYS A 1 201 ? 3.242 13.979 15.731 1.00 13.85 226 LYS A CA 1
ATOM 3019 C C . LYS A 1 201 ? 3.247 15.494 15.878 1.00 14.74 226 LYS A C 1
ATOM 3020 O O . LYS A 1 201 ? 2.716 16.033 16.834 1.00 14.20 226 LYS A O 1
ATOM 3039 N N . ASP A 1 202 ? 3.879 16.163 14.912 1.00 15.02 227 ASP A N 1
ATOM 3040 C CA . ASP A 1 202 ? 4.066 17.604 14.965 1.00 14.83 227 ASP A CA 1
ATOM 3041 C C . ASP A 1 202 ? 3.242 18.376 13.936 1.00 14.77 227 ASP A C 1
ATOM 3042 O O . ASP A 1 202 ? 3.490 19.581 13.691 1.00 14.82 227 ASP A O 1
ATOM 3051 N N . TYR A 1 203 ? 2.200 17.739 13.390 1.00 13.92 228 TYR A N 1
ATOM 3052 C CA . TYR A 1 203 ? 1.323 18.366 12.394 1.00 14.37 228 TYR A CA 1
ATOM 3053 C C . TYR A 1 203 ? -0.013 18.758 13.009 1.00 15.47 228 TYR A C 1
ATOM 3054 O O . TYR A 1 203 ? -0.737 17.914 13.548 1.00 14.71 228 TYR A O 1
ATOM 3072 N N . LEU A 1 204 ? -0.338 20.038 12.928 1.00 13.67 229 LEU A N 1
ATOM 3073 C CA . LEU A 1 204 ? -1.643 20.519 13.353 1.00 14.92 229 LEU A CA 1
ATOM 3074 C C . LEU A 1 204 ? -2.759 19.885 12.564 1.00 15.41 229 LEU A C 1
ATOM 3075 O O . LEU A 1 204 ? -2.678 19.719 11.352 1.00 18.25 229 LEU A O 1
ATOM 3091 N N . GLU A 1 205 ? -3.830 19.555 13.251 1.00 14.83 230 GLU A N 1
ATOM 3092 C CA . GLU A 1 205 ? -4.926 18.804 12.675 1.00 18.48 230 GLU A CA 1
ATOM 3093 C C . GLU A 1 205 ? -6.209 19.132 13.378 1.00 18.14 230 GLU A C 1
ATOM 3094 O O . GLU A 1 205 ? -6.230 19.330 14.592 1.00 16.94 230 GLU A O 1
ATOM 3106 N N . VAL A 1 206 ? -7.293 19.201 12.608 1.00 17.00 231 VAL A N 1
ATOM 3107 C CA . VAL A 1 206 ? -8.622 19.189 13.176 1.00 15.96 231 VAL A CA 1
ATOM 3108 C C . VAL A 1 206 ? -9.275 17.827 12.978 1.00 17.53 231 VAL A C 1
ATOM 3109 O O . VAL A 1 206 ? -9.176 17.219 11.918 1.00 19.65 231 VAL A O 1
ATOM 3122 N N . ALA A 1 207 ? -9.900 17.322 14.033 1.00 17.54 232 ALA A N 1
ATOM 3123 C CA . ALA A 1 207 ? -10.492 15.994 14.012 1.00 18.57 232 ALA A CA 1
ATOM 3124 C C . ALA A 1 207 ? -11.856 15.982 14.672 1.00 19.05 232 ALA A C 1
ATOM 3125 O O . ALA A 1 207 ? -12.241 16.939 15.328 1.00 19.62 232 ALA A O 1
ATOM 3132 N N . GLY A 1 208 ? -12.604 14.912 14.457 1.00 22.26 233 GLY A N 1
ATOM 3133 C CA . GLY A 1 208 ? -13.934 14.785 15.026 1.00 23.49 233 GLY A CA 1
ATOM 3134 C C . GLY A 1 208 ? -14.837 14.050 14.075 1.00 23.87 233 GLY A C 1
ATOM 3135 O O . GLY A 1 208 ? -14.570 12.906 13.694 1.00 26.82 233 GLY A O 1
ATOM 3139 N N . GLY A 1 209 ? -15.924 14.701 13.692 1.00 25.11 234 GLY A N 1
ATOM 3140 C CA . GLY A 1 209 ? -16.798 14.143 12.669 1.00 28.47 234 GLY A CA 1
ATOM 3141 C C . GLY A 1 209 ? -16.174 14.157 11.281 1.00 33.07 234 GLY A C 1
ATOM 3142 O O . GLY A 1 209 ? -16.588 13.398 10.387 1.00 32.58 234 GLY A O 1
ATOM 3146 N N . GLN A 1 210 ? -15.203 15.047 11.090 1.00 26.35 235 GLN A N 1
ATOM 3147 C CA . GLN A 1 210 ? -14.468 15.173 9.836 1.00 28.75 235 GLN A CA 1
ATOM 3148 C C . GLN A 1 210 ? -13.090 15.726 10.177 1.00 24.24 235 GLN A C 1
ATOM 3149 O O . GLN A 1 210 ? -12.904 16.284 11.260 1.00 25.93 235 GLN A O 1
ATOM 3163 N N . ASN A 1 211 ? -12.121 15.572 9.279 1.00 25.29 236 ASN A N 1
ATOM 3164 C CA . ASN A 1 211 ? -10.752 15.944 9.617 1.00 24.93 236 ASN A CA 1
ATOM 3165 C C . ASN A 1 211 ? -9.944 16.473 8.452 1.00 23.00 236 ASN A C 1
ATOM 3166 O O . ASN A 1 211 ? -10.228 16.154 7.290 1.00 26.74 236 ASN A O 1
ATOM 3177 N N . TYR A 1 212 ? -8.951 17.293 8.764 1.00 21.56 237 TYR A N 1
ATOM 3178 C CA . TYR A 1 212 ? -7.907 17.642 7.819 1.00 20.07 237 TYR A CA 1
ATOM 3179 C C . TYR A 1 212 ? -6.725 18.191 8.583 1.00 22.04 237 TYR A C 1
ATOM 3180 O O . TYR A 1 212 ? -6.821 18.462 9.777 1.00 19.10 237 TYR A O 1
ATOM 3198 N N . ARG A 1 213 ? -5.602 18.337 7.900 1.00 21.49 238 ARG A N 1
ATOM 3199 C CA . ARG A 1 213 ? -4.355 18.707 8.546 1.00 19.12 238 ARG A CA 1
ATOM 3200 C C . ARG A 1 213 ? -3.481 19.601 7.689 1.00 22.04 238 ARG A C 1
ATOM 3201 O O . ARG A 1 213 ? -3.695 19.745 6.472 1.00 22.82 238 ARG A O 1
ATOM 3222 N N . VAL A 1 214 ? -2.504 20.228 8.329 1.00 20.62 239 VAL A N 1
ATOM 3223 C CA . VAL A 1 214 ? -1.527 21.044 7.628 1.00 22.94 239 VAL A CA 1
ATOM 3224 C C . VAL A 1 214 ? -0.443 20.201 6.938 1.00 23.66 239 VAL A C 1
ATOM 3225 O O . VAL A 1 214 ? -0.489 18.966 6.982 1.00 23.47 239 VAL A O 1
ATOM 3238 N N . THR A 1 215 ? 0.516 20.868 6.298 1.00 24.66 240 THR A N 1
ATOM 3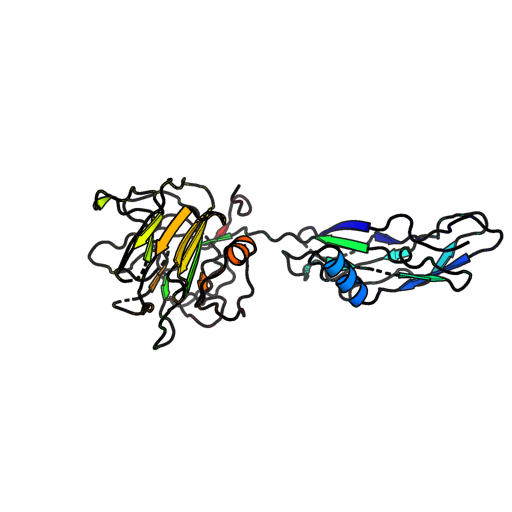239 C CA . THR A 1 215 ? 1.515 20.176 5.499 1.00 23.30 240 THR A CA 1
ATOM 3240 C C . THR A 1 215 ? 2.977 20.505 5.879 1.00 24.23 240 THR A C 1
ATOM 3241 O O . THR A 1 215 ? 3.901 20.143 5.166 1.00 26.77 240 THR A O 1
ATOM 3252 N N . LYS A 1 216 ? 3.164 21.156 7.035 1.00 22.27 241 LYS A N 1
ATOM 3253 C CA A LYS A 1 216 ? 4.480 21.480 7.577 0.50 24.18 241 LYS A CA 1
ATOM 3254 C CA B LYS A 1 216 ? 4.494 21.407 7.573 0.50 22.24 241 LYS A CA 1
ATOM 3255 C C . LYS A 1 216 ? 4.432 21.245 9.092 1.00 18.63 241 LYS A C 1
ATOM 3256 O O . LYS A 1 216 ? 3.394 21.466 9.667 1.00 21.82 241 LYS A O 1
ATOM 3293 N N . PRO A 1 217 ? 5.572 20.849 9.711 1.00 19.31 242 PRO A N 1
ATOM 3294 C CA . PRO A 1 217 ? 5.580 20.663 11.172 1.00 17.99 242 PRO A CA 1
ATOM 3295 C C . PRO A 1 217 ? 5.749 21.956 11.965 1.00 19.86 242 PRO A C 1
ATOM 3296 O O . PRO A 1 217 ? 6.258 22.958 11.447 1.00 22.93 242 PRO A O 1
ATOM 3307 N N . LEU A 1 218 ? 5.314 21.923 13.220 1.00 18.27 243 LEU A N 1
ATOM 3308 C CA . LEU A 1 218 ? 5.677 22.937 14.190 1.00 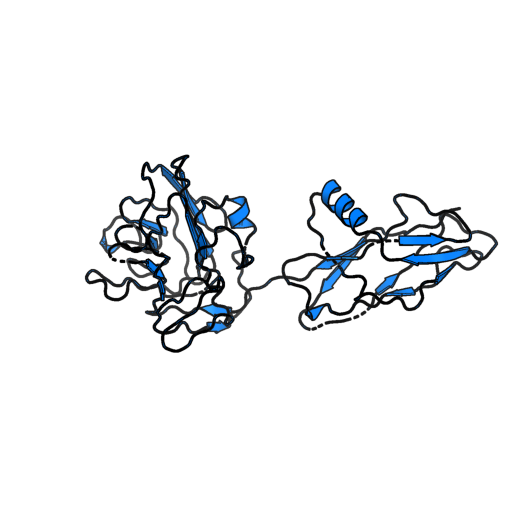16.68 243 LEU A CA 1
ATOM 3309 C C . LEU A 1 218 ? 6.946 22.518 14.907 1.00 15.18 243 LEU A C 1
ATOM 3310 O O . LEU A 1 218 ? 7.200 21.322 15.113 1.00 17.81 243 LEU A O 1
ATOM 3326 N N . LEU A 1 219 ? 7.756 23.505 15.265 1.00 14.01 244 LEU A N 1
ATOM 3327 C CA . LEU A 1 219 ? 8.903 23.314 16.138 1.00 14.62 244 LEU A CA 1
ATOM 3328 C C . LEU A 1 219 ? 8.504 23.372 17.606 1.00 14.44 244 LEU A C 1
ATOM 3329 O O . LEU A 1 219 ? 7.465 23.926 17.966 1.00 14.28 244 LEU A O 1
ATOM 3345 N N . THR A 1 220 ? 9.365 22.806 18.446 1.00 15.39 245 THR A N 1
ATOM 3346 C CA . THR A 1 220 ? 9.284 23.009 19.885 1.00 14.08 245 THR A CA 1
ATOM 3347 C C . THR A 1 220 ? 9.963 24.331 20.258 1.00 16.05 245 THR A C 1
ATOM 3348 O O . THR A 1 220 ? 10.741 24.907 19.483 1.00 16.16 245 THR A O 1
ATOM 3359 N N . ASN A 1 221 ? 9.646 24.816 21.460 1.00 14.99 246 ASN A N 1
ATOM 3360 C CA A ASN A 1 221 ? 10.330 25.967 22.043 0.50 14.00 246 ASN A CA 1
ATOM 3361 C CA B ASN A 1 221 ? 10.318 25.964 22.042 0.50 13.88 246 ASN A CA 1
ATOM 3362 C C . ASN A 1 221 ? 10.212 27.201 21.152 1.00 16.21 246 ASN A C 1
ATOM 3363 O O . ASN A 1 221 ? 11.171 27.963 21.000 1.00 20.15 246 ASN A O 1
ATOM 3384 N N . ARG A 1 222 ? 9.026 27.372 20.561 1.00 14.51 247 ARG A N 1
ATOM 3385 C CA . ARG A 1 222 ? 8.731 28.504 19.687 1.00 13.88 247 ARG A CA 1
ATOM 3386 C C . ARG A 1 222 ? 7.265 28.864 19.888 1.00 15.26 247 ARG A C 1
ATOM 3387 O O . ARG A 1 222 ? 6.395 27.983 19.878 1.00 14.54 247 ARG A O 1
ATOM 3408 N N . TRP A 1 223 ? 6.975 30.152 20.059 1.00 12.95 248 TRP A N 1
ATOM 3409 C CA . TRP A 1 223 ? 5.584 30.592 20.089 1.00 12.77 248 TRP A CA 1
ATOM 3410 C C . TRP A 1 223 ? 4.984 30.622 18.688 1.00 12.68 248 TRP A C 1
ATOM 3411 O O . TRP A 1 223 ? 5.593 31.136 17.759 1.00 15.52 248 TRP A O 1
ATOM 3432 N N . TYR A 1 224 ? 3.768 30.084 18.590 1.00 12.21 249 TYR A N 1
ATOM 3433 C CA . TYR A 1 224 ? 2.937 30.173 17.400 1.00 12.57 249 TYR A CA 1
ATOM 3434 C C . TYR A 1 224 ? 1.551 30.639 17.774 1.00 12.73 249 TYR A C 1
ATOM 3435 O O . TYR A 1 224 ? 1.009 30.223 18.811 1.00 13.71 249 TYR A O 1
ATOM 3453 N N . HIS A 1 225 ? 0.940 31.450 16.922 1.00 12.49 250 HIS A N 1
ATOM 3454 C CA . HIS A 1 225 ? -0.494 31.654 17.030 1.00 12.36 250 HIS A CA 1
ATOM 3455 C C . HIS A 1 225 ? -1.186 30.643 16.136 1.00 11.95 250 HIS A C 1
ATOM 3456 O O . HIS A 1 225 ? -0.820 30.520 14.951 1.00 16.41 250 HIS A O 1
ATOM 3471 N N . VAL A 1 226 ? -2.143 29.915 16.681 1.00 11.99 251 VAL A N 1
ATOM 3472 C CA . VAL A 1 226 ? -2.852 28.898 15.918 1.00 13.33 251 VAL A CA 1
ATOM 3473 C C . VAL A 1 226 ? -4.343 29.161 15.993 1.00 16.19 251 VAL A C 1
ATOM 3474 O O . VAL A 1 226 ? -4.859 29.597 17.014 1.00 14.30 251 VAL A O 1
ATOM 3487 N N . ALA A 1 227 ? -5.045 28.928 14.886 1.00 14.94 252 ALA A N 1
ATOM 3488 C CA . ALA A 1 227 ? -6.497 29.123 14.846 1.00 14.94 252 ALA A CA 1
ATOM 3489 C C . ALA A 1 227 ? -7.172 28.139 13.905 1.00 17.11 252 ALA A C 1
ATOM 3490 O O . ALA A 1 227 ? -6.611 27.729 12.876 1.00 19.12 252 ALA A O 1
ATOM 3497 N N . LEU A 1 228 ? -8.386 27.749 14.273 1.00 15.65 253 LEU A N 1
ATOM 3498 C CA . LEU A 1 228 ? -9.262 26.962 13.416 1.00 15.58 253 LEU A CA 1
ATOM 3499 C C . LEU A 1 228 ? -10.546 27.774 13.276 1.00 17.16 253 LEU A C 1
ATOM 3500 O O . LEU A 1 228 ? -11.110 28.189 14.292 1.00 15.39 253 LEU A O 1
ATOM 3516 N N . THR A 1 229 ? -11.003 27.975 12.046 1.00 17.34 254 THR A N 1
ATOM 3517 C CA . THR A 1 229 ? -12.264 28.674 11.801 1.00 18.59 254 THR A CA 1
ATOM 3518 C C . THR A 1 229 ? -13.169 27.800 10.956 1.00 21.97 254 THR A C 1
ATOM 3519 O O . THR A 1 229 ? -12.699 26.990 10.155 1.00 21.27 254 THR A O 1
ATOM 3530 N N . TYR A 1 230 ? -14.468 27.963 11.139 1.00 19.57 255 TYR A N 1
ATOM 3531 C CA . TYR A 1 230 ? -15.435 27.398 10.197 1.00 19.47 255 TYR A CA 1
ATOM 3532 C C . TYR A 1 230 ? -16.525 28.424 9.984 1.00 21.49 255 TYR A C 1
ATOM 3533 O O . TYR A 1 230 ? -17.098 28.928 10.940 1.00 21.45 255 TYR A O 1
ATOM 3551 N N . ASP A 1 231 ? -16.759 28.732 8.718 1.00 21.35 256 ASP A N 1
ATOM 3552 C CA A ASP A 1 231 ? -17.825 29.632 8.290 0.50 23.08 256 ASP A CA 1
ATOM 3553 C CA B ASP A 1 231 ? -17.845 29.624 8.334 0.50 23.43 256 ASP A CA 1
ATOM 3554 C C . ASP A 1 231 ? -18.936 28.742 7.753 1.00 23.83 256 ASP A C 1
ATOM 3555 O O . ASP A 1 231 ? -18.832 28.230 6.642 1.00 26.01 256 ASP A O 1
ATOM 3572 N N . GLN A 1 232 ? -19.974 28.539 8.544 1.00 23.33 257 GLN A N 1
ATOM 3573 C CA . GLN A 1 232 ? -20.984 27.562 8.168 1.00 26.70 257 GLN A CA 1
ATOM 3574 C C . GLN A 1 232 ? -21.731 27.909 6.864 1.00 27.56 257 GLN A C 1
ATOM 3575 O O . GLN A 1 232 ? -21.965 27.027 6.042 1.00 28.68 257 GLN A O 1
ATOM 3589 N N . PRO A 1 233 ? -22.079 29.190 6.646 1.00 26.00 258 PRO A N 1
ATOM 3590 C CA . PRO A 1 233 ? -22.758 29.459 5.376 1.00 28.27 258 PRO A CA 1
ATOM 3591 C C . PRO A 1 233 ? -21.910 29.194 4.138 1.00 26.88 258 PRO A C 1
ATOM 3592 O O . PRO A 1 233 ? -22.448 28.702 3.135 1.00 28.08 258 PRO A O 1
ATOM 3603 N N . THR A 1 234 ? -20.630 29.544 4.163 1.00 24.97 259 THR A N 1
ATOM 3604 C CA . THR A 1 234 ? -19.808 29.332 2.983 1.00 25.78 259 THR A CA 1
ATOM 3605 C C . THR A 1 234 ? -19.304 27.908 2.945 1.00 25.46 259 THR A C 1
ATOM 3606 O O . THR A 1 234 ? -18.885 27.408 1.893 1.00 27.65 259 THR A O 1
ATOM 3617 N N . GLY A 1 235 ? -19.283 27.277 4.116 1.00 26.74 260 GLY A N 1
ATOM 3618 C CA . GLY A 1 235 ? -18.747 25.930 4.256 1.00 28.24 260 GLY A CA 1
ATOM 3619 C C . GLY A 1 235 ? -17.237 25.877 4.422 1.00 27.76 260 GLY A C 1
ATOM 3620 O O . GLY A 1 235 ? -16.662 24.800 4.583 1.00 25.08 260 GLY A O 1
ATOM 3624 N N . LYS A 1 236 ? -16.572 27.032 4.396 1.00 22.11 261 LYS A N 1
ATOM 3625 C CA . LYS A 1 236 ? -15.114 27.058 4.410 1.00 23.32 261 LYS A CA 1
ATOM 3626 C C . LYS A 1 236 ? -14.570 26.970 5.809 1.00 22.18 261 LYS A C 1
ATOM 3627 O O . LYS A 1 236 ? -15.051 27.622 6.735 1.00 22.76 261 LYS A O 1
ATOM 3646 N N . THR A 1 237 ? -13.587 26.103 5.954 1.00 20.95 262 THR A N 1
ATOM 3647 C CA . THR A 1 237 ? -12.847 25.993 7.209 1.00 20.67 262 THR A CA 1
ATOM 3648 C C . THR A 1 237 ? -11.371 26.161 6.920 1.00 22.74 262 THR A C 1
ATOM 3649 O O . THR A 1 237 ? -10.877 25.801 5.846 1.00 23.00 262 THR A O 1
ATOM 3660 N N . GLY A 1 238 ? -10.658 26.757 7.876 1.00 21.22 263 GLY A N 1
ATOM 3661 C CA . GLY A 1 238 ? -9.234 26.960 7.733 1.00 20.37 263 GLY A CA 1
ATOM 3662 C C . GLY A 1 238 ? -8.478 26.744 9.034 1.00 17.27 263 GLY A C 1
ATOM 3663 O O . GLY A 1 238 ? -9.022 26.949 10.130 1.00 19.26 263 GLY A O 1
ATOM 3667 N N . ILE A 1 239 ? -7.224 26.324 8.902 1.00 18.38 264 ILE A N 1
ATOM 3668 C CA . ILE A 1 239 ? -6.283 26.323 10.008 1.00 17.98 264 ILE A CA 1
ATOM 3669 C C . ILE A 1 239 ? -5.223 27.360 9.670 1.00 18.58 264 ILE A C 1
ATOM 3670 O O . ILE A 1 239 ? -4.639 27.349 8.578 1.00 19.29 264 ILE A O 1
ATOM 3686 N N . TYR A 1 240 ? -4.981 28.264 10.619 1.00 18.71 265 TYR A N 1
ATOM 3687 C CA . TYR A 1 240 ? -4.096 29.387 10.437 1.00 16.30 265 TYR A CA 1
ATOM 3688 C C . TYR A 1 240 ? -2.967 29.341 11.456 1.00 17.31 265 TYR A C 1
ATOM 3689 O O . TYR A 1 240 ? -3.195 29.049 12.628 1.00 17.39 265 TYR A O 1
ATOM 3707 N N . VAL A 1 241 ? -1.751 29.620 10.999 1.00 15.88 266 VAL A N 1
ATOM 3708 C CA . VAL A 1 241 ? -0.585 29.674 11.860 1.00 15.41 266 VAL A CA 1
ATOM 3709 C C . VAL A 1 241 ? 0.052 31.038 11.630 1.00 19.66 266 VAL A C 1
ATOM 3710 O O . VAL A 1 241 ? 0.409 31.375 10.511 1.00 18.41 266 VAL A O 1
ATOM 3723 N N . ASN A 1 242 ? 0.185 31.808 12.702 1.00 19.41 267 ASN A N 1
ATOM 3724 C CA . ASN A 1 242 ? 0.766 33.159 12.650 1.00 21.87 267 ASN A CA 1
ATOM 3725 C C . ASN A 1 242 ? 0.059 34.003 11.615 1.00 29.78 267 ASN A C 1
ATOM 3726 O O . ASN A 1 242 ? 0.674 34.778 10.886 1.00 32.23 267 ASN A O 1
ATOM 3737 N N . GLY A 1 243 ? -1.245 33.816 11.557 1.00 21.74 268 GLY A N 1
ATOM 3738 C CA . GLY A 1 243 ? -2.088 34.596 10.653 1.00 32.29 268 GLY A CA 1
ATOM 3739 C C . GLY A 1 243 ? -2.110 34.134 9.200 1.00 37.80 268 GLY A C 1
ATOM 3740 O O . GLY A 1 243 ? -2.841 34.713 8.394 1.00 37.47 268 GLY A O 1
ATOM 3744 N N . GLU A 1 244 ? -1.308 33.122 8.857 1.00 27.99 269 GLU A N 1
ATOM 3745 C CA A GLU A 1 244 ? -1.269 32.579 7.501 0.50 25.33 269 GLU A CA 1
ATOM 3746 C CA B GLU A 1 244 ? -1.270 32.576 7.503 0.50 25.32 269 GLU A CA 1
ATOM 3747 C C . GLU A 1 244 ? -2.100 31.299 7.408 1.00 25.72 269 GLU A C 1
ATOM 3748 O O . GLU A 1 244 ? -2.006 30.422 8.259 1.00 21.65 269 GLU A O 1
ATOM 3771 N N . LYS A 1 245 ? -2.902 31.168 6.356 1.00 26.29 270 LYS A N 1
ATOM 3772 C CA . LYS A 1 245 ? -3.709 29.962 6.201 1.00 21.56 270 LYS A CA 1
ATOM 3773 C C . LYS A 1 245 ? -2.803 28.821 5.768 1.00 23.79 270 LYS A C 1
ATOM 3774 O O . LYS A 1 245 ? -2.179 28.891 4.706 1.00 25.14 270 LYS A O 1
ATOM 3793 N N . TRP A 1 246 ? -2.702 27.779 6.602 1.00 21.92 271 TRP A N 1
ATOM 3794 C CA . TRP A 1 246 ? -1.828 26.630 6.330 1.00 20.71 271 TRP A CA 1
ATOM 3795 C C . TRP A 1 246 ? -2.578 25.449 5.743 1.00 29.48 271 TRP A C 1
ATOM 3796 O O . TRP A 1 246 ? -1.977 24.527 5.182 1.00 29.57 271 TRP A O 1
ATOM 3817 N N . ALA A 1 247 ? -3.891 25.451 5.904 1.00 21.05 272 ALA A N 1
ATOM 3818 C CA . ALA A 1 247 ? -4.713 24.391 5.351 1.00 24.01 272 ALA A CA 1
ATOM 3819 C C . ALA A 1 247 ? -6.161 24.807 5.356 1.00 23.45 272 ALA A C 1
ATOM 3820 O O . ALA A 1 247 ? -6.594 25.661 6.140 1.00 23.28 272 ALA A O 1
ATOM 3827 N N . GLY A 1 248 ? -6.925 24.219 4.451 1.00 23.74 273 GLY A N 1
ATOM 3828 C CA . GLY A 1 248 ? -8.339 24.471 4.422 1.00 28.27 273 GLY A CA 1
ATOM 3829 C C . GLY A 1 248 ? -9.123 23.272 3.954 1.00 32.26 273 GLY A C 1
ATOM 3830 O O . GLY A 1 248 ? -8.569 22.322 3.380 1.00 28.49 273 GLY A O 1
ATOM 3834 N N . SER A 1 249 ? -10.418 23.323 4.217 1.00 24.00 274 SER A N 1
ATOM 3835 C CA . SER A 1 249 ? -11.342 22.340 3.678 1.00 28.79 274 SER A CA 1
ATOM 3836 C C . SER A 1 249 ? -12.734 22.946 3.537 1.00 24.65 274 SER A C 1
ATOM 3837 O O . SER A 1 249 ? -12.934 24.167 3.748 1.00 24.88 274 SER A O 1
ATOM 3845 N N . ASP A 1 250 ? -13.682 22.113 3.123 1.00 29.78 275 ASP A N 1
ATOM 3846 C CA . ASP A 1 250 ? -15.054 22.535 2.930 1.00 29.06 275 ASP A CA 1
ATOM 3847 C C . ASP A 1 250 ? -15.915 21.489 3.581 1.00 32.80 275 ASP A C 1
ATOM 3848 O O . ASP A 1 250 ? -15.784 20.297 3.297 1.00 32.33 275 ASP A O 1
ATOM 3857 N N . TRP A 1 251 ? -16.783 21.935 4.469 1.00 25.71 276 TRP A N 1
ATOM 3858 C CA . TRP A 1 251 ? -17.670 21.048 5.195 1.00 27.79 276 TRP A CA 1
ATOM 3859 C C . TRP A 1 251 ? -19.088 21.467 4.936 1.00 27.52 276 TRP A C 1
ATOM 3860 O O . TRP A 1 251 ? -19.365 22.636 4.603 1.00 30.20 276 TRP A O 1
ATOM 3881 N N . GLY A 1 252 ? -20.003 20.523 5.117 1.00 27.75 277 GLY A N 1
ATOM 3882 C CA . GLY A 1 252 ? -21.412 20.779 4.916 1.00 30.88 277 GLY A CA 1
ATOM 3883 C C . GLY A 1 252 ? -22.180 20.786 6.220 1.00 25.95 277 GLY A C 1
ATOM 3884 O O . GLY A 1 252 ? -23.391 20.931 6.204 1.00 31.47 277 GLY A O 1
ATOM 3888 N N . ILE A 1 253 ? -21.483 20.621 7.349 1.00 29.43 278 ILE A N 1
ATOM 3889 C CA . ILE A 1 253 ? -22.178 20.472 8.627 1.00 25.29 278 ILE A CA 1
ATOM 3890 C C . ILE A 1 253 ? -22.821 21.773 9.077 1.00 29.45 278 ILE A C 1
ATOM 3891 O O . ILE A 1 253 ? -22.323 22.870 8.794 1.00 27.68 278 ILE A O 1
ATOM 3907 N N . ASP A 1 254 ? -23.918 21.648 9.806 1.00 26.99 279 ASP A N 1
ATOM 3908 C CA . ASP A 1 254 ? -24.626 22.818 10.282 1.00 32.75 279 ASP A CA 1
ATOM 3909 C C . ASP A 1 254 ? -23.947 23.415 11.504 1.00 27.37 279 ASP A C 1
ATOM 3910 O O . ASP A 1 254 ? -24.209 24.569 11.857 1.00 29.30 279 ASP A O 1
ATOM 3919 N N . GLY A 1 255 ? -23.083 22.624 12.139 1.00 24.53 280 GLY A N 1
ATOM 3920 C CA . GLY A 1 255 ? -22.398 23.049 13.348 1.00 24.60 280 GLY A CA 1
ATOM 3921 C C . GLY A 1 255 ? -22.084 21.853 14.231 1.00 26.81 280 GLY A C 1
ATOM 3922 O O . GLY A 1 255 ? -22.094 20.704 13.785 1.00 29.01 280 GLY A O 1
ATOM 3926 N N . PHE A 1 256 ? -21.817 22.121 15.501 1.00 24.87 281 PHE A N 1
ATOM 3927 C CA . PHE A 1 256 ? -21.568 21.034 16.435 1.00 25.39 281 PHE A CA 1
ATOM 3928 C C . PHE A 1 256 ? -21.937 21.461 17.856 1.00 21.74 281 PHE A C 1
ATOM 3929 O O . PHE A 1 256 ? -21.976 22.651 18.186 1.00 21.97 281 PHE A O 1
ATOM 3946 N N . ASP A 1 257 ? -22.268 20.460 18.659 1.00 22.96 282 ASP A N 1
ATOM 3947 C CA . ASP A 1 257 ? -22.572 20.623 20.068 1.00 20.54 282 ASP A CA 1
ATOM 3948 C C . ASP A 1 257 ? -21.287 20.421 20.873 1.00 21.04 282 ASP A C 1
ATOM 3949 O O . ASP A 1 257 ? -20.807 19.286 20.995 1.00 21.23 282 ASP A O 1
ATOM 3958 N N . PRO A 1 258 ? -20.703 21.510 21.411 1.00 18.40 283 PRO A N 1
ATOM 3959 C CA . PRO A 1 258 ? -19.419 21.350 22.123 1.00 18.18 283 PRO A CA 1
ATOM 3960 C C . PRO A 1 258 ? -19.533 20.546 23.409 1.00 19.55 283 PRO A C 1
ATOM 3961 O O . PRO A 1 258 ? -18.536 20.081 23.970 1.00 19.23 283 PRO A O 1
ATOM 3972 N N . ASN A 1 259 ? -20.751 20.418 23.902 1.00 22.01 284 ASN A N 1
ATOM 3973 C CA . ASN A 1 259 ? -20.967 19.723 25.143 1.00 20.66 284 ASN A CA 1
ATOM 3974 C C . ASN A 1 259 ? -21.226 18.238 24.950 1.00 27.06 284 ASN A C 1
ATOM 3975 O O . ASN A 1 259 ? -21.414 17.510 25.915 1.00 29.87 284 ASN A O 1
ATOM 3986 N N . SER A 1 260 ? -21.239 17.759 23.702 1.00 22.13 285 SER A N 1
ATOM 3987 C CA A SER A 1 260 ? -21.554 16.355 23.508 0.50 26.64 285 SER A CA 1
ATOM 3988 C CA B SER A 1 260 ? -21.479 16.358 23.389 0.50 26.77 285 SER A CA 1
ATOM 3989 C C . SER A 1 260 ? -20.436 15.443 24.020 1.00 26.18 285 SER A C 1
ATOM 3990 O O . SER A 1 260 ? -19.249 15.785 24.063 1.00 22.18 285 SER A O 1
ATOM 4005 N N . ASP A 1 261 ? -20.874 14.276 24.471 1.00 29.46 286 ASP A N 1
ATOM 4006 C CA . ASP A 1 261 ? -20.013 13.300 25.117 1.00 29.12 286 ASP A CA 1
ATOM 4007 C C . ASP A 1 261 ? -19.301 13.853 26.365 1.00 32.02 286 ASP A C 1
ATOM 4008 O O . ASP A 1 261 ? -19.942 14.386 27.285 1.00 32.69 286 ASP A O 1
ATOM 4034 N N . GLY A 1 263 ? -17.476 16.366 26.405 1.00 19.96 288 GLY A N 1
ATOM 4035 C CA . GLY A 1 263 ? -17.528 17.795 26.316 1.00 18.84 288 GLY A CA 1
ATOM 4036 C C . GLY A 1 263 ? -16.168 18.365 25.975 1.00 16.26 288 GLY A C 1
ATOM 4037 O O . GLY A 1 263 ? -15.252 17.657 25.539 1.00 15.47 288 GLY A O 1
ATOM 4041 N N . PHE A 1 264 ? -16.059 19.652 26.192 1.00 16.94 289 PHE A N 1
ATOM 4042 C CA . PHE A 1 264 ? -14.961 20.454 25.714 1.00 13.91 289 PHE A CA 1
ATOM 4043 C C . PHE A 1 264 ? -13.826 20.446 26.733 1.00 15.37 289 PHE A C 1
ATOM 4044 O O . PHE A 1 264 ? -14.039 20.658 27.930 1.00 14.52 289 PHE A O 1
ATOM 4061 N N . TYR A 1 265 ? -12.615 20.249 26.239 1.00 13.17 290 TYR A N 1
ATOM 4062 C CA . TYR A 1 265 ? -11.412 20.290 27.065 1.00 13.20 290 TYR A CA 1
ATOM 4063 C C . TYR A 1 265 ? -10.342 21.142 26.440 1.00 14.37 290 TYR A C 1
ATOM 4064 O O . TYR A 1 265 ? -10.242 21.228 25.210 1.00 15.07 290 TYR A O 1
ATOM 4082 N N . ILE A 1 266 ? -9.520 21.741 27.301 1.00 13.19 291 ILE A N 1
ATOM 4083 C CA . ILE A 1 266 ? -8.275 22.386 26.898 1.00 11.50 291 ILE A CA 1
ATOM 4084 C C . ILE A 1 266 ? -7.130 21.600 27.525 1.00 11.44 291 ILE A C 1
ATOM 4085 O O . ILE A 1 266 ? -7.157 21.267 28.712 1.00 12.52 291 ILE A O 1
ATOM 4101 N N . GLY A 1 267 ? -6.138 21.229 26.720 1.00 11.30 292 GLY A N 1
ATOM 4102 C CA . GLY A 1 267 ? -4.880 20.705 27.234 1.00 11.81 292 GLY A CA 1
ATOM 4103 C C . GLY A 1 267 ? -4.777 19.221 27.508 1.00 12.35 292 GLY A C 1
ATOM 4104 O O . GLY A 1 267 ? -3.660 18.707 27.539 1.00 12.07 292 GLY A O 1
ATOM 4108 N N . ARG A 1 268 ? -5.898 18.540 27.745 1.00 13.62 293 ARG A N 1
ATOM 4109 C CA . ARG A 1 268 ? -5.886 17.128 28.154 1.00 12.22 293 ARG A CA 1
ATOM 4110 C C . ARG A 1 268 ? -7.339 16.679 28.193 1.00 12.43 293 ARG A C 1
ATOM 4111 O O . ARG A 1 268 ? -8.179 17.424 28.695 1.00 12.85 293 ARG A O 1
ATOM 4132 N N . ILE A 1 269 ? -7.640 15.524 27.599 1.00 12.62 294 ILE A N 1
ATOM 4133 C CA . ILE A 1 269 ? -9.003 15.002 27.540 1.00 12.32 294 ILE A CA 1
ATOM 4134 C C . ILE A 1 269 ? -9.140 14.129 28.769 1.00 14.76 294 ILE A C 1
ATOM 4135 O O . ILE A 1 269 ? -8.966 12.901 28.738 1.00 14.59 294 ILE A O 1
ATOM 4151 N N . TYR A 1 270 ? -9.419 14.766 29.895 1.00 14.68 295 TYR A N 1
ATOM 4152 C CA . TYR A 1 270 ? -9.357 14.051 31.176 1.00 14.32 295 TYR A CA 1
ATOM 4153 C C . TYR A 1 270 ? -10.358 12.886 31.221 1.00 14.87 295 TYR A C 1
ATOM 4154 O O . TYR A 1 270 ? -11.536 13.067 30.930 1.00 18.21 295 TYR A O 1
ATOM 4172 N N . GLY A 1 271 ? -9.866 11.709 31.581 1.00 17.60 296 GLY A N 1
ATOM 4173 C CA . GLY A 1 271 ? -10.739 10.546 31.727 1.00 20.92 296 GLY A CA 1
ATOM 4174 C C . GLY A 1 271 ? -11.076 9.816 30.434 1.00 23.83 296 GLY A C 1
ATOM 4175 O O . GLY A 1 271 ? -11.865 8.867 30.450 1.00 25.08 296 GLY A O 1
ATOM 4179 N N . PHE A 1 272 ? -10.495 10.223 29.309 1.00 17.82 297 PHE A N 1
ATOM 4180 C CA . PHE A 1 272 ? -10.819 9.545 28.046 1.00 16.80 297 PHE A CA 1
ATOM 4181 C C . PHE A 1 272 ? -10.112 8.200 27.994 1.00 18.38 297 PHE A C 1
ATOM 4182 O O . PHE A 1 272 ? -8.875 8.118 28.078 1.00 19.03 297 PHE A O 1
ATOM 4199 N N . LYS A 1 273 ? -10.881 7.139 27.775 1.00 19.97 298 LYS A N 1
ATOM 4200 C CA A LYS A 1 273 ? -10.341 5.787 27.858 0.50 19.44 298 LYS A CA 1
ATOM 4201 C CA B LYS A 1 273 ? -10.333 5.795 27.865 0.50 19.27 298 LYS A CA 1
ATOM 4202 C C . LYS A 1 273 ? -9.363 5.435 26.743 1.00 21.65 298 LYS A C 1
ATOM 4203 O O . LYS A 1 273 ? -8.551 4.526 26.896 1.00 23.79 298 LYS A O 1
ATOM 4228 N N . TRP A 1 274 ? -9.445 6.137 25.621 1.00 20.66 299 TRP A N 1
ATOM 4229 C CA . TRP A 1 274 ? -8.557 5.840 24.509 1.00 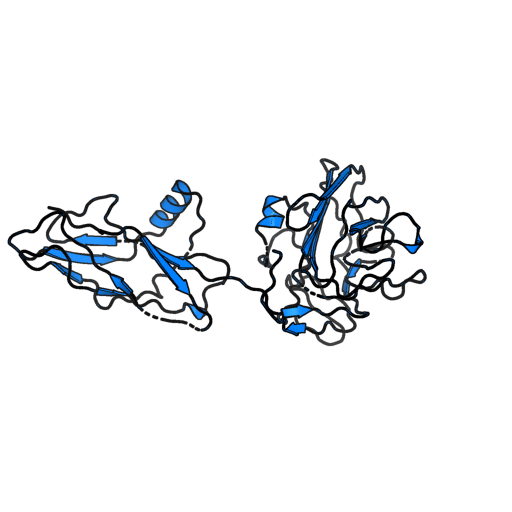21.64 299 TRP A CA 1
ATOM 4230 C C . TRP A 1 274 ? -7.350 6.759 24.465 1.00 25.13 299 TRP A C 1
ATOM 4231 O O . TRP A 1 274 ? -6.646 6.788 23.470 1.00 24.00 299 TRP A O 1
ATOM 4252 N N . GLY A 1 275 ? -7.110 7.493 25.548 1.00 21.31 300 GLY A N 1
ATOM 4253 C CA . GLY A 1 275 ? -5.892 8.272 25.671 1.00 21.91 300 GLY A CA 1
ATOM 4254 C C . GLY A 1 275 ? -6.213 9.715 25.988 1.00 14.84 300 GLY A C 1
ATOM 4255 O O . GLY A 1 275 ? -6.980 10.375 25.267 1.00 16.83 300 GLY A O 1
ATOM 4259 N N . GLU A 1 276 ? -5.637 10.227 27.070 1.00 15.17 301 GLU A N 1
ATOM 4260 C CA . GLU A 1 276 ? -5.939 11.599 27.470 1.00 14.65 301 GLU A CA 1
ATOM 4261 C C . GLU A 1 276 ? -5.187 12.643 26.636 1.00 14.65 301 GLU A C 1
ATOM 4262 O O . GLU A 1 276 ? -5.547 13.828 26.625 1.00 13.38 301 GLU A O 1
ATOM 4274 N N . ARG A 1 277 ? -4.132 12.205 25.961 1.00 13.31 302 ARG A N 1
ATOM 4275 C CA . ARG A 1 277 ? -3.475 13.034 24.961 1.00 13.22 302 ARG A CA 1
ATOM 4276 C C . ARG A 1 277 ? -3.086 14.432 25.478 1.00 11.36 302 ARG A C 1
ATOM 4277 O O . ARG A 1 277 ? -3.361 15.465 24.856 1.00 11.93 302 ARG A O 1
ATOM 4298 N N . PRO A 1 278 ? -2.370 14.469 26.607 1.00 11.59 303 PRO A N 1
ATOM 4299 C CA . PRO A 1 278 ? -2.014 15.778 27.160 1.00 11.62 303 PRO A CA 1
ATOM 4300 C C . PRO A 1 278 ? -1.047 16.587 26.304 1.00 12.80 303 PRO A C 1
ATOM 4301 O O . PRO A 1 278 ? -0.107 16.041 25.705 1.00 13.54 303 PRO A O 1
ATOM 4312 N N . PHE A 1 279 ? -1.261 17.898 26.311 1.00 12.42 304 PHE A N 1
ATOM 4313 C CA . PHE A 1 279 ? -0.325 18.845 25.771 1.00 12.01 304 PHE A CA 1
ATOM 4314 C C . PHE A 1 279 ? 0.794 19.069 26.750 1.00 11.52 304 PHE A C 1
ATOM 4315 O O . PHE A 1 279 ? 0.563 19.164 27.956 1.00 13.42 304 PHE A O 1
ATOM 4332 N N . HIS A 1 280 ? 2.029 19.177 26.237 1.00 12.12 305 HIS A N 1
ATOM 4333 C CA . HIS A 1 280 ? 3.168 19.538 27.062 1.00 10.67 305 HIS A CA 1
ATOM 4334 C C . HIS A 1 280 ? 3.776 20.809 26.536 1.00 10.41 305 HIS A C 1
ATOM 4335 O O . HIS A 1 280 ? 4.429 20.814 25.483 1.00 12.15 305 HIS A O 1
ATOM 4350 N N . GLY A 1 281 ? 3.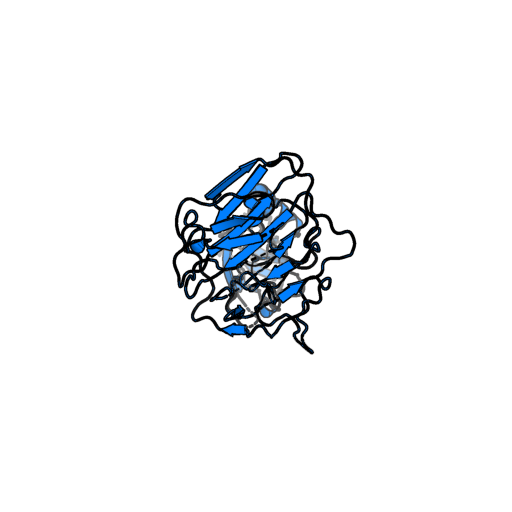538 21.916 27.244 1.00 11.33 306 GLY A N 1
ATOM 4351 C CA . GLY A 1 281 ? 3.984 23.229 26.789 1.00 11.15 306 GLY A CA 1
ATOM 4352 C C . GLY A 1 281 ? 3.220 24.319 27.485 1.00 12.03 306 GLY A C 1
ATOM 4353 O O . GLY A 1 281 ? 2.673 24.105 28.563 1.00 14.31 306 GLY A O 1
ATOM 4357 N N . LYS A 1 282 ? 3.221 25.494 26.887 1.00 10.59 307 LYS A N 1
ATOM 4358 C CA . LYS A 1 282 ? 2.523 26.641 27.430 1.00 10.86 307 LYS A CA 1
ATOM 4359 C C . LYS A 1 282 ? 1.467 27.142 26.465 1.00 11.23 307 LYS A C 1
ATOM 4360 O O . LYS A 1 282 ? 1.607 27.003 25.241 1.00 12.29 307 LYS A O 1
ATOM 4396 N N . SER A 1 284 ? -1.336 30.639 25.869 1.00 10.74 309 SER A N 1
ATOM 4397 C CA . SER A 1 284 ? -1.707 32.012 26.196 1.00 11.67 309 SER A CA 1
ATOM 4398 C C . SER A 1 284 ? -2.823 32.426 25.267 1.00 10.82 309 SER A C 1
ATOM 4399 O O . SER A 1 284 ? -2.913 31.969 24.131 1.00 12.30 309 SER A O 1
ATOM 4407 N N . GLU A 1 285 ? -3.692 33.322 25.722 1.00 11.46 310 GLU A N 1
ATOM 4408 C CA . GLU A 1 285 ? -4.700 33.923 24.835 1.00 11.42 310 GLU A CA 1
ATOM 4409 C C . GLU A 1 285 ? -5.543 32.866 24.128 1.00 11.33 310 GLU A C 1
ATOM 4410 O O . GLU A 1 285 ? -5.745 32.895 22.900 1.00 12.26 310 GLU A O 1
ATOM 4422 N N . VAL A 1 286 ? -6.060 31.959 24.935 1.00 10.13 311 VAL A N 1
ATOM 4423 C CA . VAL A 1 286 ? -6.916 30.867 24.455 1.00 11.73 311 VAL A CA 1
ATOM 4424 C C . VAL A 1 286 ? -8.351 31.348 24.335 1.00 12.18 311 VAL A C 1
ATOM 4425 O O . VAL A 1 286 ? -8.907 31.876 25.301 1.00 12.54 311 VAL A O 1
ATOM 4438 N N . ARG A 1 287 ? -8.939 31.218 23.149 1.00 11.69 312 ARG A N 1
ATOM 4439 C CA . ARG A 1 287 ? -10.285 31.743 22.903 1.00 12.09 312 ARG A CA 1
ATOM 4440 C C . ARG A 1 287 ? -11.142 30.818 22.097 1.00 14.42 312 ARG A C 1
ATOM 4441 O O . ARG A 1 287 ? -10.662 30.131 21.205 1.00 13.64 312 ARG A O 1
ATOM 4462 N N . VAL A 1 288 ? -12.445 30.878 22.355 1.00 13.17 313 VAL A N 1
ATOM 4463 C CA . VAL A 1 288 ? -13.433 30.257 21.478 1.00 14.20 313 VAL A CA 1
ATOM 4464 C C . VAL A 1 288 ? -14.432 31.340 21.120 1.00 14.07 313 VAL A C 1
ATOM 4465 O O . VAL A 1 288 ? -14.896 32.066 22.002 1.00 14.45 313 VAL A O 1
ATOM 4478 N N . TRP A 1 289 ? -14.749 31.454 19.833 1.00 14.41 314 TRP A N 1
ATOM 4479 C CA . TRP A 1 289 ? -15.730 32.421 19.359 1.00 14.54 314 TRP A CA 1
ATOM 4480 C C . TRP A 1 289 ? -16.870 31.689 18.692 1.00 16.68 314 TRP A C 1
ATOM 4481 O O . TRP A 1 289 ? -16.674 30.645 18.066 1.00 16.87 314 TRP A O 1
ATOM 4502 N N . SER A 1 290 ? -18.060 32.288 18.755 1.00 16.76 315 SER A N 1
ATOM 4503 C CA . SER A 1 290 ? -19.224 31.779 18.041 1.00 20.45 315 SER A CA 1
ATOM 4504 C C . SER A 1 290 ? -19.413 32.426 16.654 1.00 20.41 315 SER A C 1
ATOM 4505 O O . SER A 1 290 ? -20.535 32.483 16.118 1.00 22.26 315 SER A O 1
ATOM 4513 N N . VAL A 1 291 ? -18.313 32.924 16.089 1.00 19.48 316 VAL A N 1
ATOM 4514 C CA . VAL A 1 291 ? -18.249 33.395 14.716 1.00 19.34 316 VAL A CA 1
ATOM 4515 C C . VAL A 1 291 ? -16.955 32.904 14.094 1.00 18.90 316 VAL A C 1
ATOM 4516 O O . VAL A 1 291 ? -16.032 32.494 14.827 1.00 17.88 316 VAL A O 1
ATOM 4529 N N . ALA A 1 292 ? -16.887 32.930 12.766 1.00 22.20 317 ALA A N 1
ATOM 4530 C CA . ALA A 1 292 ? -15.640 32.674 12.068 1.00 21.89 317 ALA A CA 1
ATOM 4531 C C . ALA A 1 292 ? -14.877 33.995 12.012 1.00 21.25 317 ALA A C 1
ATOM 4532 O O . ALA A 1 292 ? -15.275 34.926 11.305 1.00 22.97 317 ALA A O 1
ATOM 4539 N N . ARG A 1 293 ? -13.787 34.096 12.763 1.00 18.94 318 ARG A N 1
ATOM 4540 C CA . ARG A 1 293 ? -13.007 35.306 12.734 1.00 16.62 318 ARG A CA 1
ATOM 4541 C C . ARG A 1 293 ? -12.283 35.402 11.397 1.00 19.49 318 ARG A C 1
ATOM 4542 O O . ARG A 1 293 ? -11.780 34.400 10.875 1.00 23.52 318 ARG A O 1
ATOM 4563 N N . THR A 1 294 ? -12.217 36.589 10.848 1.00 19.86 319 THR A N 1
ATOM 4564 C CA . THR A 1 294 ? -11.546 36.766 9.571 1.00 24.29 319 THR A CA 1
ATOM 4565 C C . THR A 1 294 ? -10.025 36.683 9.789 1.00 23.86 319 THR A C 1
ATOM 4566 O O . THR A 1 294 ? -9.537 36.807 10.927 1.00 19.61 319 THR A O 1
ATOM 4577 N N . GLU A 1 295 ? -9.279 36.483 8.701 1.00 26.97 320 GLU A N 1
ATOM 4578 C CA . GLU A 1 295 ? -7.808 36.492 8.767 1.00 24.46 320 GLU A CA 1
ATOM 4579 C C . GLU A 1 295 ? -7.311 37.776 9.417 1.00 24.21 320 GLU A C 1
ATOM 4580 O O . GLU A 1 295 ? -6.407 37.744 10.252 1.00 20.08 320 GLU A O 1
ATOM 4592 N N . ASN A 1 296 ? -7.888 38.907 9.028 1.00 23.82 321 ASN A N 1
ATOM 4593 C CA . ASN A 1 296 ? -7.473 40.185 9.582 1.00 20.51 321 ASN A CA 1
ATOM 4594 C C . ASN A 1 296 ? -7.765 40.270 11.072 1.00 25.81 321 ASN A C 1
ATOM 4595 O O . ASN A 1 296 ? -6.968 40.796 11.841 1.00 20.49 321 ASN A O 1
ATOM 4606 N N . GLN A 1 297 ? -8.902 39.733 11.491 1.00 19.26 322 GLN A N 1
ATOM 4607 C CA . GLN A 1 297 ? -9.224 39.763 12.918 1.00 19.43 322 GLN A CA 1
ATOM 4608 C C . GLN A 1 297 ? -8.278 38.877 13.704 1.00 20.12 322 GLN A C 1
ATOM 4609 O O . GLN A 1 297 ? -7.903 39.203 14.829 1.00 19.04 322 GLN A O 1
ATOM 4623 N N . LEU A 1 298 ? -7.903 37.747 13.130 1.00 18.42 323 LEU A N 1
ATOM 4624 C CA . LEU A 1 298 ? -6.963 36.878 13.805 1.00 16.03 323 LEU A CA 1
ATOM 4625 C C . LEU A 1 298 ? -5.608 37.561 13.930 1.00 16.58 323 LEU A C 1
ATOM 4626 O O . LEU A 1 298 ? -5.023 37.560 15.007 1.00 18.06 323 LEU A O 1
ATOM 4642 N N . LYS A 1 299 ? -5.122 38.147 12.841 1.00 18.41 324 LYS A N 1
ATOM 4643 C CA . LYS A 1 299 ? -3.802 38.783 12.819 1.00 19.48 324 LYS A CA 1
ATOM 4644 C C . LYS A 1 299 ? -3.685 39.929 13.775 1.00 19.60 324 LYS A C 1
ATOM 4645 O O . LYS A 1 299 ? -2.674 40.046 14.478 1.00 21.79 324 LYS A O 1
ATOM 4664 N N . GLN A 1 300 ? -4.708 40.778 13.811 1.00 19.86 325 GLN A N 1
ATOM 4665 C CA . GLN A 1 300 ? -4.588 42.011 14.551 1.00 20.68 325 GLN A CA 1
ATOM 4666 C C . GLN A 1 300 ? -4.789 41.828 16.041 1.00 20.76 325 GLN A C 1
ATOM 4667 O O . GLN A 1 300 ? -4.344 42.665 16.809 1.00 23.37 325 GLN A O 1
ATOM 4681 N N . ASN A 1 301 ? -5.391 40.719 16.447 1.00 17.85 326 ASN A N 1
ATOM 4682 C CA . ASN A 1 301 ? -5.738 40.523 17.854 1.00 16.22 326 ASN A CA 1
ATOM 4683 C C . ASN A 1 301 ? -5.019 39.366 18.540 1.00 16.06 326 ASN A C 1
ATOM 4684 O O . ASN A 1 301 ? -5.424 38.932 19.605 1.00 16.01 326 ASN A O 1
ATOM 4712 N N . LEU A 1 303 ? -2.459 39.087 20.396 1.00 15.12 328 LEU A N 1
ATOM 4713 C CA . LEU A 1 303 ? -1.953 39.292 21.759 1.00 14.04 328 LEU A CA 1
ATOM 4714 C C . LEU A 1 303 ? -2.984 39.712 22.782 1.00 13.53 328 LEU A C 1
ATOM 4715 O O . LEU A 1 303 ? -2.700 39.749 23.984 1.00 15.68 328 LEU A O 1
ATOM 4731 N N . GLY A 1 304 ? -4.185 40.064 22.344 1.00 13.14 329 GLY A N 1
ATOM 4732 C CA . GLY A 1 304 ? -5.197 40.519 23.274 1.00 12.54 329 GLY A CA 1
ATOM 4733 C C . GLY A 1 304 ? -6.466 40.966 22.596 1.00 12.99 329 GLY A C 1
ATOM 4734 O O . GLY A 1 304 ? -6.438 41.494 21.482 1.00 15.09 329 GLY A O 1
ATOM 4738 N N . VAL A 1 305 ? -7.595 40.757 23.276 1.00 14.92 330 VAL A N 1
ATOM 4739 C CA A VAL A 1 305 ? -8.873 41.269 22.816 0.50 14.13 330 VAL A CA 1
ATOM 4740 C CA B VAL A 1 305 ? -8.885 41.283 22.838 0.50 13.78 330 VAL A CA 1
ATOM 4741 C C . VAL A 1 305 ? -9.683 41.713 24.037 1.00 13.22 330 VAL A C 1
ATOM 4742 O O . VAL A 1 305 ? -9.395 41.303 25.149 1.00 14.39 330 VAL A O 1
ATOM 4767 N N . ASP A 1 306 ? -10.707 42.541 23.820 1.00 14.46 331 ASP A N 1
ATOM 4768 C CA . ASP A 1 306 ? -11.562 42.977 24.908 1.00 14.88 331 ASP A CA 1
ATOM 4769 C C . ASP A 1 306 ? -12.384 41.768 25.351 1.00 14.81 331 ASP A C 1
ATOM 4770 O O . ASP A 1 306 ? -13.070 41.145 24.535 1.00 15.54 331 ASP A O 1
ATOM 4779 N N . PRO A 1 307 ? -12.334 41.430 26.646 1.00 14.52 332 PRO A N 1
ATOM 4780 C CA . PRO A 1 307 ? -13.131 40.274 27.074 1.00 14.83 332 PRO A CA 1
ATOM 4781 C C . PRO A 1 307 ? -14.636 40.466 27.011 1.00 15.01 332 PRO A C 1
ATOM 4782 O O . PRO A 1 307 ? -15.363 39.475 27.130 1.00 16.65 332 PRO A O 1
ATOM 4793 N N . ALA A 1 308 ? -15.077 41.700 26.826 1.00 15.00 333 ALA A N 1
ATOM 4794 C CA . ALA A 1 308 ? -16.487 42.032 26.634 1.00 15.59 333 ALA A CA 1
ATOM 4795 C C . ALA A 1 308 ? -16.980 41.802 25.199 1.00 16.64 333 ALA A C 1
ATOM 4796 O O . ALA A 1 308 ? -18.166 42.025 24.912 1.00 20.94 333 ALA A O 1
ATOM 4803 N N . SER A 1 309 ? -16.107 41.345 24.308 1.00 16.15 334 SER A N 1
ATOM 4804 C CA . SER A 1 309 ? -16.426 41.297 22.876 1.00 16.60 334 SER A CA 1
ATOM 4805 C C . SER A 1 309 ? -17.619 40.405 22.551 1.00 17.48 334 SER A C 1
ATOM 4806 O O . SER A 1 309 ? -17.691 39.249 22.987 1.00 16.36 334 SER A O 1
ATOM 4814 N N . GLU A 1 310 ? -18.508 40.915 21.721 1.00 18.41 335 GLU A N 1
ATOM 4815 C CA . GLU A 1 310 ? -19.596 40.124 21.194 1.00 16.56 335 GLU A CA 1
ATOM 4816 C C . GLU A 1 310 ? -19.042 38.949 20.398 1.00 18.53 335 GLU A C 1
ATOM 4817 O O . GLU A 1 310 ? -18.118 39.105 19.598 1.00 20.70 335 GLU A O 1
ATOM 4829 N N . GLY A 1 311 ? -19.571 37.766 20.659 1.00 16.58 336 GLY A N 1
ATOM 4830 C CA . GLY A 1 311 ? -19.135 36.569 19.966 1.00 15.49 336 GLY A CA 1
ATOM 4831 C C . GLY A 1 311 ? -18.043 35.772 20.656 1.00 16.82 336 GLY A C 1
ATOM 4832 O O . GLY A 1 311 ? -17.697 34.675 20.216 1.00 16.32 336 GLY A O 1
ATOM 4836 N N . LEU A 1 312 ? -17.485 36.321 21.734 1.00 15.71 337 LEU A N 1
ATOM 4837 C CA . LEU A 1 312 ? -16.407 35.671 22.449 1.00 14.04 337 LEU A CA 1
ATOM 4838 C C . LEU A 1 312 ? -17.026 34.783 23.527 1.00 15.21 337 LEU A C 1
ATOM 4839 O O . LEU A 1 312 ? -17.606 35.282 24.496 1.00 16.14 337 LEU A O 1
ATOM 4855 N N . ALA A 1 313 ? -16.965 33.477 23.301 1.00 13.94 338 ALA A N 1
ATOM 4856 C CA . ALA A 1 313 ? -17.629 32.510 24.177 1.00 14.11 338 ALA A CA 1
ATOM 4857 C C . ALA A 1 313 ? -16.762 32.034 25.335 1.00 14.09 338 ALA A C 1
ATOM 4858 O O . ALA A 1 313 ? -17.265 31.547 26.350 1.00 14.83 338 ALA A O 1
ATOM 4865 N N . LEU A 1 314 ? -15.444 32.152 25.180 1.00 13.72 339 LEU A N 1
ATOM 4866 C CA A LEU A 1 314 ? -14.501 31.679 26.181 0.50 12.92 339 LEU A CA 1
ATOM 4867 C CA B LEU A 1 314 ? -14.505 31.687 26.192 0.50 12.83 339 LEU A CA 1
ATOM 4868 C C . LEU A 1 314 ? -13.197 32.415 25.971 1.00 12.92 339 LEU A C 1
ATOM 4869 O O . LEU A 1 314 ? -12.758 32.577 24.830 1.00 13.19 339 LEU A O 1
ATOM 4900 N N . TYR A 1 315 ? -12.571 32.855 27.052 1.00 11.85 340 TYR A N 1
ATOM 4901 C CA . TYR A 1 315 ? -11.280 33.557 26.963 1.00 11.56 340 TYR A CA 1
ATOM 4902 C C . TYR A 1 315 ? -10.447 33.290 28.182 1.00 12.55 340 TYR A C 1
ATOM 4903 O O . TYR A 1 315 ? -10.790 33.724 29.277 1.00 13.14 340 TYR A O 1
ATOM 4921 N N . TYR A 1 316 ? -9.323 32.601 28.001 1.00 10.82 341 TYR A N 1
ATOM 4922 C CA . TYR A 1 316 ? -8.341 32.470 29.048 1.00 12.13 341 TYR A CA 1
ATOM 4923 C C . TYR A 1 316 ? -7.046 33.121 28.599 1.00 11.50 341 TYR A C 1
ATOM 4924 O O . TYR A 1 316 ? -6.356 32.608 27.705 1.00 11.87 341 TYR A O 1
ATOM 4942 N N . LYS A 1 317 ? -6.680 34.222 29.246 1.00 10.08 342 LYS A N 1
ATOM 4943 C CA . LYS A 1 317 ? -5.400 34.867 28.955 1.00 10.15 342 LYS A CA 1
ATOM 4944 C C . LYS A 1 317 ? -4.236 34.003 29.438 1.00 10.70 342 LYS A C 1
ATOM 4945 O O . LYS A 1 317 ? -3.211 33.910 28.771 1.00 10.90 342 LYS A O 1
ATOM 4964 N N . LEU A 1 318 ? -4.413 33.404 30.603 1.00 11.20 343 LEU A N 1
ATOM 4965 C CA . LEU A 1 318 ? -3.371 32.622 31.299 1.00 11.61 343 LEU A CA 1
ATOM 4966 C C . LEU A 1 318 ? -2.110 33.445 31.598 1.00 10.78 343 LEU A C 1
ATOM 4967 O O . LEU A 1 318 ? -0.992 32.970 31.439 1.00 12.60 343 LEU A O 1
ATOM 4983 N N . ASP A 1 319 ? -2.334 34.679 32.029 1.00 10.80 344 ASP A N 1
ATOM 4984 C CA . ASP A 1 319 ? -1.271 35.576 32.421 1.00 12.27 344 ASP A CA 1
ATOM 4985 C C . ASP A 1 319 ? -1.291 35.889 33.904 1.00 14.94 344 ASP A C 1
ATOM 4986 O O . ASP A 1 319 ? -0.551 36.768 34.354 1.00 14.78 344 ASP A O 1
ATOM 4995 N N . GLY A 1 320 ? -2.112 35.159 34.651 1.00 13.01 345 GLY A N 1
ATOM 4996 C CA . GLY A 1 320 ? -2.260 35.396 36.082 1.00 14.44 345 GLY A CA 1
ATOM 4997 C C . GLY A 1 320 ? -3.477 36.214 36.428 1.00 15.56 345 GLY A C 1
ATOM 4998 O O . GLY A 1 320 ? -3.833 36.331 37.605 1.00 16.75 345 GLY A O 1
ATOM 5002 N N . SER A 1 321 ? -4.121 36.824 35.439 1.00 13.73 346 SER A N 1
ATOM 5003 C CA . SER A 1 321 ? -5.276 37.667 35.738 1.00 13.14 346 SER A CA 1
ATOM 5004 C C . SER A 1 321 ? -6.576 36.889 35.952 1.00 14.55 346 SER A C 1
ATOM 5005 O O . SER A 1 321 ? -7.543 37.482 36.446 1.00 15.86 346 SER A O 1
ATOM 5013 N N . GLU A 1 322 ? -6.619 35.599 35.638 1.00 13.32 347 GLU A N 1
ATOM 5014 C CA . GLU A 1 322 ? -7.807 34.804 35.957 1.00 13.82 347 GLU A CA 1
ATOM 5015 C C . GLU A 1 322 ? -7.778 34.294 37.375 1.00 14.88 347 GLU A C 1
ATOM 5016 O O . GLU A 1 322 ? -6.748 33.896 37.914 1.00 15.36 347 GLU A O 1
ATOM 5028 N N . THR A 1 323 ? -8.952 34.302 37.965 1.00 13.25 348 THR A N 1
ATOM 5029 C CA . THR A 1 323 ? -9.158 33.719 39.265 1.00 12.97 348 THR A CA 1
ATOM 5030 C C . THR A 1 323 ? -9.184 32.211 39.204 1.00 13.55 348 THR A C 1
ATOM 5031 O O . THR A 1 323 ? -10.007 31.628 38.492 1.00 14.42 348 THR A O 1
ATOM 5042 N N . GLN A 1 324 ? -8.301 31.579 39.968 1.00 12.39 349 GLN A N 1
ATOM 5043 C CA . GLN A 1 324 ? -8.332 30.149 40.242 1.00 11.74 349 GLN A CA 1
ATOM 5044 C C . GLN A 1 324 ? -8.585 29.926 41.706 1.00 12.75 349 GLN A C 1
ATOM 5045 O O . GLN A 1 324 ? -7.864 30.451 42.561 1.00 13.76 349 GLN A O 1
ATOM 5059 N N . GLU A 1 325 ? -9.642 29.165 42.015 1.00 14.88 350 GLU A N 1
ATOM 5060 C CA A GLU A 1 325 ? -9.932 28.758 43.380 0.75 15.57 350 GLU A CA 1
ATOM 5061 C CA B GLU A 1 325 ? -9.981 28.825 43.401 0.25 15.37 350 GLU A CA 1
ATOM 5062 C C . GLU A 1 325 ? -10.867 27.579 43.363 1.00 16.37 350 GLU A C 1
ATOM 5063 O O . GLU A 1 325 ? -11.690 27.454 42.461 1.00 16.85 350 GLU A O 1
ATOM 5086 N N . GLY A 1 326 ? -10.686 26.665 44.315 1.00 18.83 351 GLY A N 1
ATOM 5087 C CA . GLY A 1 326 ? -11.626 25.562 44.512 1.00 21.17 351 GLY A CA 1
ATOM 5088 C C . GLY A 1 326 ? -11.812 24.541 43.396 1.00 21.63 351 GLY A C 1
ATOM 5089 O O . GLY A 1 326 ? -12.842 23.833 43.353 1.00 24.95 351 GLY A O 1
ATOM 5093 N N . GLY A 1 327 ? -10.819 24.424 42.547 1.00 16.18 352 GLY A N 1
ATOM 5094 C CA . GLY A 1 327 ? -10.864 23.535 41.396 1.00 12.37 352 GLY A CA 1
ATOM 5095 C C . GLY A 1 327 ? -11.385 24.216 40.132 1.00 14.50 352 GLY A C 1
ATOM 5096 O O . GLY A 1 327 ? -11.522 23.570 39.108 1.00 15.16 352 GLY A O 1
ATOM 5100 N N . VAL A 1 328 ? -11.665 25.511 40.209 1.00 14.31 353 VAL A N 1
ATOM 5101 C CA . VAL A 1 328 ? -12.240 26.263 39.103 1.00 15.28 353 VAL A CA 1
ATOM 5102 C C . VAL A 1 328 ? -11.238 27.285 38.595 1.00 16.27 353 VAL A C 1
ATOM 5103 O O . VAL A 1 328 ? -10.456 27.845 39.374 1.00 15.53 353 VAL A O 1
ATOM 5116 N N . ILE A 1 329 ? -11.218 27.498 37.281 1.00 12.60 354 ILE A N 1
ATOM 5117 C CA . ILE A 1 329 ? -10.530 28.651 36.693 1.00 11.95 354 ILE A CA 1
ATOM 5118 C C . ILE A 1 329 ? -11.602 29.449 35.935 1.00 13.34 354 ILE A C 1
ATOM 5119 O O . ILE A 1 329 ? -12.240 28.938 34.981 1.00 13.16 354 ILE A O 1
ATOM 5135 N N . LYS A 1 330 ? -11.825 30.683 36.383 1.00 13.82 355 LYS A N 1
ATOM 5136 C CA A LYS A 1 330 ? -12.872 31.525 35.825 0.50 12.43 355 LYS A CA 1
ATOM 5137 C CA B LYS A 1 330 ? -12.873 31.521 35.824 0.50 12.44 355 LYS A CA 1
ATOM 5138 C C . LYS A 1 330 ? -12.326 32.289 34.637 1.00 12.46 355 LYS A C 1
ATOM 5139 O O . LYS A 1 330 ? -11.309 32.950 34.743 1.00 13.50 355 LYS A O 1
ATOM 5176 N N . ASP A 1 331 ? -13.012 32.188 33.502 1.00 12.97 356 ASP A N 1
ATOM 5177 C CA . ASP A 1 331 ? -12.498 32.842 32.314 1.00 11.35 356 ASP A CA 1
ATOM 5178 C C . ASP A 1 331 ? -12.721 34.354 32.368 1.00 12.50 356 ASP A C 1
ATOM 5179 O O . ASP A 1 331 ? -13.422 34.893 33.253 1.00 14.47 356 ASP A O 1
ATOM 5188 N N . ALA A 1 332 ? -12.089 35.031 31.417 1.00 12.45 357 ALA A N 1
ATOM 5189 C CA . ALA A 1 332 ? -12.071 36.494 31.343 1.00 11.94 357 ALA A CA 1
ATOM 5190 C C . ALA A 1 332 ? -13.389 37.114 30.934 1.00 13.10 357 ALA A C 1
ATOM 5191 O O . ALA A 1 332 ? -13.661 38.243 31.328 1.00 15.36 357 ALA A O 1
ATOM 5198 N N . THR A 1 333 ? -14.220 36.384 30.191 1.00 13.60 358 THR A N 1
ATOM 5199 C CA . THR A 1 333 ? -15.546 36.908 29.841 1.00 11.55 358 THR A CA 1
ATOM 5200 C C . THR A 1 333 ? -16.496 36.943 31.025 1.00 13.10 358 THR A C 1
ATOM 5201 O O . THR A 1 333 ? -17.526 37.604 30.993 1.00 16.44 358 THR A O 1
ATOM 5212 N N . GLY A 1 334 ? -16.168 36.183 32.065 1.00 15.01 359 GLY A N 1
ATOM 5213 C CA . GLY A 1 334 ? -17.115 36.015 33.160 1.00 16.61 359 GLY A CA 1
ATOM 5214 C C . GLY A 1 334 ? -18.205 35.000 32.867 1.00 14.53 359 GLY A C 1
ATOM 5215 O O . GLY A 1 334 ? -19.131 34.843 33.672 1.00 15.82 359 GLY A O 1
ATOM 5219 N N . ARG A 1 335 ? -18.124 34.318 31.727 1.00 14.76 360 ARG A N 1
ATOM 5220 C CA . ARG A 1 335 ? -19.201 33.406 31.322 1.00 16.03 360 ARG A CA 1
ATOM 5221 C C . ARG A 1 335 ? -18.944 31.953 31.701 1.00 17.18 360 ARG A C 1
ATOM 5222 O O . ARG A 1 335 ? -19.910 31.179 31.862 1.00 19.42 360 ARG A O 1
ATOM 5243 N N . ILE A 1 336 ? -17.676 31.599 31.853 1.00 15.08 361 ILE A N 1
ATOM 5244 C CA . ILE A 1 336 ? -17.264 30.197 31.978 1.00 16.33 361 ILE A CA 1
ATOM 5245 C C . ILE A 1 336 ? -16.490 29.942 33.258 1.00 15.17 361 ILE A C 1
ATOM 5246 O O . ILE A 1 336 ? -15.482 30.585 33.525 1.00 15.04 361 ILE A O 1
ATOM 5262 N N . ASN A 1 337 ? -16.963 28.978 34.037 1.00 15.63 362 ASN A N 1
ATOM 5263 C CA . ASN A 1 337 ? -16.183 28.477 35.178 1.00 16.51 362 ASN A CA 1
ATOM 5264 C C . ASN A 1 337 ? -15.643 27.119 34.826 1.00 14.47 362 ASN A C 1
ATOM 5265 O O . ASN A 1 337 ? -16.362 26.117 34.904 1.00 18.76 362 ASN A O 1
ATOM 5276 N N . GLY A 1 338 ? -14.393 27.056 34.390 1.00 14.44 363 GLY A N 1
ATOM 5277 C CA . GLY A 1 338 ? -13.792 25.814 33.953 1.00 13.41 363 GLY A CA 1
ATOM 5278 C C . GLY A 1 338 ? -13.247 25.015 35.125 1.00 15.55 363 GLY A C 1
ATOM 5279 O O . GLY A 1 338 ? -12.766 25.593 36.099 1.00 22.04 363 GLY A O 1
ATOM 5283 N N . THR A 1 339 ? -13.367 23.707 35.061 1.00 14.74 364 THR A N 1
ATOM 5284 C CA . THR A 1 339 ? -12.851 22.844 36.115 1.00 15.29 364 THR A CA 1
ATOM 5285 C C . THR A 1 339 ? -11.443 22.449 35.715 1.00 16.90 364 THR A C 1
ATOM 5286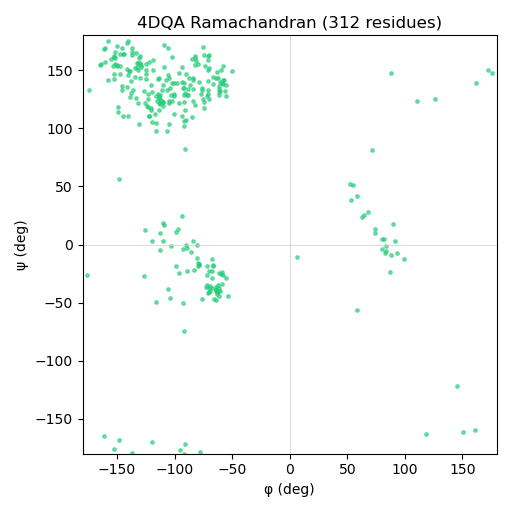 O O . THR A 1 339 ? -11.177 22.112 34.538 1.00 15.77 364 THR A O 1
ATOM 5297 N N . THR A 1 340 ? -10.506 22.507 36.653 1.00 13.03 365 THR A N 1
ATOM 5298 C CA . THR A 1 340 ? -9.105 22.289 36.318 1.00 11.15 365 THR A CA 1
ATOM 5299 C C . THR A 1 340 ? -8.341 21.692 37.479 1.00 14.56 365 THR A C 1
ATOM 5300 O O . THR A 1 340 ? -8.729 21.855 38.639 1.00 16.32 365 THR A O 1
ATOM 5311 N N . ASN A 1 341 ? -7.262 20.976 37.159 1.00 13.03 366 ASN A N 1
ATOM 5312 C CA . ASN A 1 341 ? -6.309 20.565 38.171 1.00 12.20 366 ASN A CA 1
ATOM 5313 C C . ASN A 1 341 ? -5.263 21.625 38.499 1.00 15.81 366 ASN A C 1
ATOM 5314 O O . ASN A 1 341 ? -4.385 21.404 39.339 1.00 18.38 366 ASN A O 1
ATOM 5325 N N . GLY A 1 342 ? -5.399 22.790 37.875 1.00 13.88 367 GLY A N 1
ATOM 5326 C CA . GLY A 1 342 ? -4.624 23.968 38.246 1.00 14.48 367 GLY A CA 1
ATOM 5327 C C . GLY A 1 342 ? -3.622 24.328 37.171 1.00 13.80 367 GLY A C 1
ATOM 5328 O O . GLY A 1 342 ? -2.788 23.515 36.818 1.00 15.29 367 GLY A O 1
ATOM 5332 N N . ILE A 1 343 ? -3.710 25.547 36.681 1.00 12.25 368 ILE A N 1
ATOM 5333 C CA . ILE A 1 343 ? -2.829 26.014 35.626 1.00 11.26 368 ILE A CA 1
ATOM 5334 C C . ILE A 1 343 ? -1.801 26.940 36.261 1.00 12.42 368 ILE A C 1
ATOM 5335 O O . ILE A 1 343 ? -2.102 28.091 36.622 1.00 12.71 368 ILE A O 1
ATOM 5351 N N . THR A 1 344 ? -0.583 26.451 36.450 1.00 11.16 369 THR A N 1
ATOM 5352 C CA . THR A 1 344 ? 0.477 27.272 36.998 1.00 11.16 369 THR A CA 1
ATOM 5353 C C . THR A 1 344 ? 0.896 28.308 35.969 1.00 13.06 369 THR A C 1
ATOM 5354 O O . THR A 1 344 ? 1.149 27.965 34.795 1.00 13.64 369 THR A O 1
ATOM 5365 N N . ILE A 1 345 ? 0.954 29.561 36.389 1.00 12.60 370 ILE A N 1
ATOM 5366 C CA . ILE A 1 345 ? 1.332 30.679 35.523 1.00 11.01 370 ILE A CA 1
ATOM 5367 C C . ILE A 1 345 ? 2.837 30.891 35.597 1.00 11.15 370 ILE A C 1
ATOM 5368 O O . ILE A 1 345 ? 3.406 31.178 36.656 1.00 13.37 370 ILE A O 1
ATOM 5384 N N . LYS A 1 346 ? 3.506 30.677 34.466 1.00 12.85 371 LYS A N 1
ATOM 5385 C CA . LYS A 1 346 ? 4.943 30.780 34.357 1.00 13.00 371 LYS A CA 1
ATOM 5386 C C . LYS A 1 346 ? 5.344 32.150 33.828 1.00 12.74 371 LYS A C 1
ATOM 5387 O O . LYS A 1 346 ? 4.593 32.765 33.061 1.00 14.81 371 LYS A O 1
ATOM 5406 N N . THR A 1 347 ? 6.498 32.617 34.276 1.00 12.55 372 THR A N 1
ATOM 5407 C CA . THR A 1 347 ? 7.095 33.871 33.839 1.00 13.41 372 THR A CA 1
ATOM 5408 C C . THR A 1 347 ? 8.088 33.556 32.750 1.00 15.52 372 THR A C 1
ATOM 5409 O O . THR A 1 347 ? 9.031 32.780 32.925 1.00 16.23 372 THR A O 1
ATOM 5420 N N . LEU A 1 348 ? 7.872 34.159 31.595 1.00 14.94 373 LEU A N 1
ATOM 5421 C CA . LEU A 1 348 ? 8.690 33.849 30.438 1.00 14.26 373 LEU A CA 1
ATOM 5422 C C . LEU A 1 348 ? 10.032 34.551 30.464 1.00 16.83 373 LEU A C 1
ATOM 5423 O O . LEU A 1 348 ? 10.162 35.628 31.032 1.00 18.76 373 LEU A O 1
ATOM 5439 N N . ASP A 1 349 ? 10.999 33.963 29.763 1.00 19.64 374 ASP A N 1
ATOM 5440 C CA . ASP A 1 349 ? 12.345 34.528 29.663 1.00 23.59 374 ASP A CA 1
ATOM 5441 C C . ASP A 1 349 ? 12.339 35.833 28.873 1.00 23.53 374 ASP A C 1
ATOM 5442 O O . ASP A 1 349 ? 13.163 36.722 29.085 1.00 26.95 374 ASP A O 1
ATOM 5451 N N . ALA A 1 350 ? 11.396 35.947 27.948 1.00 21.96 375 ALA A N 1
ATOM 5452 C CA . ALA A 1 350 ? 11.246 37.140 27.143 1.00 20.95 375 ALA A CA 1
ATOM 5453 C C . ALA A 1 350 ? 9.788 37.250 26.752 1.00 18.18 375 ALA A C 1
ATOM 5454 O O . ALA A 1 350 ? 9.080 36.252 26.805 1.00 17.61 375 ALA A O 1
ATOM 5461 N N . PRO A 1 351 ? 9.330 38.448 26.348 1.00 16.95 376 PRO A N 1
ATOM 5462 C CA . PRO A 1 351 ? 7.941 38.581 25.893 1.00 16.95 376 PRO A CA 1
ATOM 5463 C C . PRO A 1 351 ? 7.676 37.670 24.696 1.00 16.06 376 PRO A C 1
ATOM 5464 O O . PRO A 1 351 ? 8.592 37.396 23.895 1.00 17.48 376 PRO A O 1
ATOM 5475 N N . ILE A 1 352 ? 6.442 37.221 24.578 1.00 14.51 377 ILE A N 1
ATOM 5476 C CA . ILE A 1 352 ? 6.060 36.360 23.475 1.00 13.37 377 ILE A CA 1
ATOM 5477 C C . ILE A 1 352 ? 6.398 37.017 22.145 1.00 14.73 377 ILE A C 1
ATOM 5478 O O . ILE A 1 352 ? 6.029 38.174 21.886 1.00 17.35 377 ILE A O 1
ATOM 5494 N N . ALA A 1 353 ? 7.110 36.272 21.310 1.00 16.28 378 ALA A N 1
ATOM 5495 C CA . ALA A 1 353 ? 7.491 36.701 19.967 1.00 16.03 378 ALA A CA 1
ATOM 5496 C C . ALA A 1 353 ? 7.242 35.520 19.049 1.00 17.33 378 ALA A C 1
ATOM 5497 O O . ALA A 1 353 ? 7.601 34.398 19.381 1.00 18.57 378 ALA A O 1
ATOM 5504 N N . ILE A 1 354 ? 6.591 35.757 17.914 1.00 18.57 379 ILE A N 1
ATOM 5505 C CA . ILE A 1 354 ? 6.343 34.676 16.970 1.00 17.27 379 ILE A CA 1
ATOM 5506 C C . ILE A 1 354 ? 7.279 34.714 15.779 1.00 21.05 379 ILE A C 1
ATOM 5507 O O . ILE A 1 354 ? 7.245 33.814 14.949 1.00 21.62 379 ILE A O 1
ATOM 5523 N N . ASN A 1 355 ? 8.151 35.717 15.738 1.00 20.81 380 ASN A N 1
ATOM 5524 C CA . ASN A 1 355 ? 9.246 35.756 14.775 1.00 25.10 380 ASN A CA 1
ATOM 5525 C C . ASN A 1 355 ? 10.528 36.128 15.497 1.00 36.37 380 ASN A C 1
ATOM 5526 O O . ASN A 1 355 ? 10.491 36.539 16.657 1.00 32.80 380 ASN A O 1
#

Sequence (340 aa):
PKVYFESKEYNFSVEDEDVTFDLVSRLSSATSSQVDVSYSVAEPSVVDEYNAKYGTNNYEELDVSQVKKLSSSTTTSSISSSGKLYADNIEVELLSSGLEALKKAGNSSYVLPRVHSSSVSTLSGTTNIIAYFFFSKPLKITKAGNFSSNNHYISVKFPVGTFFSSFTYEALINVDYFLDNNTIGTEGVILRIGDAGGGITPKDYLEVAGGQNYRVTKKPLLTNNRWYHVALTYDDQPTGKTGIYVNGEEKWAGSDWGIDGFDPNSSDGFYIGRIYGFKKWGERPFHGKSEVRVWSVARTENQLKQNLGVVDPASEGLALLYYKLDGSETQEEGGVIKKDATGRINGTTNGITIKTLDAPIAIN

Foldseek 3Di:
DAKFAPAAEAEDEDDADWKKDKDKIWDPAFAAAKWKKFDDWDDVVVVVVVCVVVVDFAADDCVQKDKQDRMWIAGHPGTMIDIIMIMGTGSNVDDAPHKYKTKAMDTPGDHHDPPGGMHIYMYHGHDFFFKWWFWDAKKWFWDFPPPDWQQKKKWKDKWAAQDFDQWAFQFAPQQGWIAHNCVVVPGGRFWIKDDHPDIDTFDDGDDHGAIWMWMWTAAQVVQKIFIDILLHTRDIDGHNDRTTDCPVVHTMGAFCPPDPVGRRGTGTIAFTWMFSHGQDSVRSNSQLHDDLCDPRTRFTAGLRPPWDDDDQWTQTPVNRITIGMPDIDMDGHPDTHDND

Secondary structure (DSSP, 8-state):
-EEE-S--EEEEE-------EEE--EESS--SS-EEEEE-PPPHHHHHHHHHHHT------GGGEEES-SEEEE-TT-SBPPPEEEEE---TTSPSSEEEEE--EEESSSEE-TTSS--EEEEEE-----EEE-EES--EEE-PPTT--BSSEEEEEEEEBS---SSEE--BTT--EEEEEGGGTSEEEEEEEE-SSS-EE-SSPPPSS-EEEEEEEEETTTTEEEEEETTEEEEEEE-----B-TT---EEES--TT-TT-----EE---EEEESS---HHHHHH-----TT-TTEEEEE--SS-S-EETTEEE-TTSS-EEEES---EEEPSS-----

B-factor: mean 26.3, std 11.6, range [8.01, 111.81]

Radius of gyration: 26.95 Å; Cα contacts (8 Å, |Δi|>4): 889; chains: 1; bounding box: 42×89×42 Å

Nearest PDB structures (foldseek):
  4dqa-assembly1_A  TM=1.003E+00  e=1.386E-65  Bacteroides ovatus ATCC 8483
  1lj7-assembly2_H  TM=7.176E-01  e=7.748E-07  Homo sapiens
  1lj7-assembly1_C  TM=6.913E-01  e=5.387E-07  Homo sapiens
  1lj7-assembly2_I  TM=6.904E-01  e=5.674E-07  Homo sapiens
  6tcw-assembly1_A  TM=7.532E-01  e=3.200E-04  Bacteroides thetaiotaomicron VPI-5482

Solvent-accessible surface area: 16005 Å² total

CATH classification: 2.60.40.1740 (+1 more: 2.60.120.200)